Protein AF-A0A7S4SPL4-F1 (afdb_monomer_lite)

Organism: NCBI:txid311494

Foldseek 3Di:
DQADDPPKFKWWCDPVVNDTDGDDPVRRVQVRVQLVCVVVVRHDQKDWDADPNWIWIARQQQCWIAGPVLRQIIHMDMPPDHDSDHGDHDDPPPDDPDPVNVDDDDDDDDDDDDDDDDDDDPVVVAADPVRDGQDPLVCLLVVNPAQQAFALEFKDKDWDFLVCLSVVSVVSCVRCVVRVHDSSHDDQQAFKWKAFPVRDIDGNDPVVVVVLSVDNNRPRIMIIGHRWPVSHPPDRVCVLVVLLVLQLLLLLVVLCVLQVVDLVLQDDPVCSVVSVVSVVSNVVCCSPTVDDSVPRDHLVVSCVNPVVCVVVCQLCNQCSNCVNCVRNVVDPSVCSVPVD

Secondary structure (DSSP, 8-state):
-----TT-EEEEEETTTTEEEEPPHHHHHHHHHHHHHHHTT-S-SEEEEEETTEEEEEETTTTEEEETTT--EEEEEEETS--SSPPPPPPTTPPPPPGGGG-PPP-PPP------PPPPPGGGGS--TTSPPPPHHHHHHTTTTS----B----EEEEE-GGGGGGHHHHHHHHHHHTT--GGGB-TTTSEEEE-TT--EEES-HHHHHHHHH-GGG-SEEEEE---GGGTT--GGGHHHHHHHHHHHHHHHHHHHTTTT-GGGSS-HHHHHHHHHHHHHHHHHHHHH---STTPPPHHHHHHH-GGGHHHHHHHHHHTTTHHHHHTTSS-HHHHHH--

pLDDT: mean 75.38, std 19.95, range [26.17, 97.06]

Sequence (340 aa):
MADFGADQKFQYKCPFRKAWVDCGAEEDQQLKEAYLKLQKGGGQPEVAYLLNGVRFKTDFSGMVRTNVASKRTMEVRLKGGSLPFPPPAPEAGASAPSEASMGKPDGVPQESDEKGAVPLSPEALMTGLEGKPFPHGVRKAWGQGLPQGVTMSGRFEFTMQLDDKDYLGEMLTWNMIAAGIDPEAFDSHRVLAFTNKNKQTVIGNREEIEKMLTSDQSYPITVTYHPPRTYDGMPESEVPGWEVQRTFLKFIKEAVANVDGDIYKVKHVHQRRTFERYLLYLEDYYYQNDDDLADSMYGWELYMRYPFMTGSLGLIDKTGPNLTKVLRGEADVLEFLFGG

Radius of gyration: 26.65 Å; chains: 1; bounding box: 72×54×60 Å

Structure (mmCIF, N/CA/C/O backbone):
data_AF-A0A7S4SPL4-F1
#
_entry.id   AF-A0A7S4SPL4-F1
#
loop_
_atom_site.group_PDB
_atom_site.id
_atom_site.type_symbol
_atom_site.label_atom_id
_atom_site.label_alt_id
_atom_site.label_comp_id
_atom_site.label_asym_id
_atom_site.label_entity_id
_atom_site.label_seq_id
_atom_site.pdbx_PDB_ins_code
_atom_site.Cartn_x
_atom_site.Cartn_y
_atom_site.Cartn_z
_atom_site.occupancy
_atom_site.B_iso_or_equiv
_atom_site.auth_seq_id
_atom_site.auth_comp_id
_atom_site.auth_asym_id
_atom_site.auth_atom_id
_atom_site.pdbx_PDB_model_num
ATOM 1 N N . MET A 1 1 ? -41.729 16.753 25.955 1.00 58.00 1 MET A N 1
ATOM 2 C CA . MET A 1 1 ? -41.092 15.987 24.860 1.00 58.00 1 MET A CA 1
ATOM 3 C C . MET A 1 1 ? -39.874 15.305 25.447 1.00 58.00 1 MET A C 1
ATOM 5 O O . MET A 1 1 ? -39.324 15.853 26.394 1.00 58.00 1 MET A O 1
ATOM 9 N N . ALA A 1 2 ? -39.520 14.111 24.977 1.00 68.12 2 ALA A N 1
ATOM 10 C CA . ALA A 1 2 ? -38.310 13.454 25.457 1.00 68.12 2 ALA A CA 1
ATOM 11 C C . ALA A 1 2 ? -37.105 14.253 24.933 1.00 68.12 2 ALA A C 1
ATOM 13 O O . ALA A 1 2 ? -37.102 14.630 23.763 1.00 68.12 2 ALA A O 1
ATOM 14 N N . ASP A 1 3 ? -36.153 14.576 25.801 1.00 81.38 3 ASP A N 1
ATOM 15 C CA . ASP A 1 3 ? -34.996 15.405 25.463 1.00 81.38 3 ASP A CA 1
ATOM 16 C C . ASP A 1 3 ? -33.732 14.786 26.062 1.00 81.38 3 ASP A C 1
ATOM 18 O O . ASP A 1 3 ? -33.801 14.031 27.037 1.00 81.38 3 ASP A O 1
ATOM 22 N N . PHE A 1 4 ? -32.589 15.075 25.456 1.00 88.25 4 PHE A N 1
ATOM 23 C CA . PHE A 1 4 ? -31.299 14.622 25.952 1.00 88.25 4 PHE A CA 1
ATOM 24 C C . PHE A 1 4 ? -30.816 15.557 27.065 1.00 88.25 4 PHE A C 1
ATOM 26 O O . PHE A 1 4 ? -30.848 16.778 26.930 1.00 88.25 4 PHE A O 1
ATOM 33 N N . GLY A 1 5 ? -30.329 14.991 28.168 1.00 84.50 5 GLY A N 1
ATOM 34 C CA . GLY A 1 5 ? -29.693 15.774 29.229 1.00 84.50 5 GLY A CA 1
ATOM 35 C C . GLY A 1 5 ? -28.410 16.460 28.740 1.00 84.50 5 GLY A C 1
ATOM 36 O O . GLY A 1 5 ? -27.731 15.947 27.849 1.00 84.50 5 GLY A O 1
ATOM 37 N N . ALA A 1 6 ? -28.040 17.589 29.355 1.00 82.44 6 ALA A N 1
ATOM 38 C CA . ALA A 1 6 ? -26.858 18.374 28.971 1.00 82.44 6 ALA A CA 1
ATOM 39 C C . ALA A 1 6 ? -25.541 17.566 29.005 1.00 82.44 6 ALA A C 1
ATOM 41 O O . ALA A 1 6 ? -24.662 17.779 28.172 1.00 82.44 6 ALA A O 1
ATOM 42 N N . ASP A 1 7 ? -25.443 16.592 29.915 1.00 86.81 7 ASP A N 1
ATOM 43 C CA . ASP A 1 7 ? -24.262 15.735 30.085 1.00 86.81 7 ASP A CA 1
ATOM 44 C C . ASP A 1 7 ? -24.312 14.438 29.258 1.00 86.81 7 ASP A C 1
ATOM 46 O O . ASP A 1 7 ? -23.360 13.651 29.258 1.00 86.81 7 ASP A O 1
ATOM 50 N N . GLN A 1 8 ? -25.416 14.185 28.549 1.00 92.38 8 GLN A N 1
ATOM 51 C CA . GLN A 1 8 ? -25.567 12.982 27.740 1.00 92.38 8 GLN A CA 1
ATOM 52 C C . GLN A 1 8 ? -24.881 13.167 26.395 1.00 92.38 8 GLN A C 1
ATOM 54 O O . GLN A 1 8 ? -25.130 14.145 25.692 1.00 92.38 8 GLN A O 1
ATOM 59 N N . LYS A 1 9 ? -24.045 12.205 26.012 1.00 94.81 9 LYS A N 1
ATOM 60 C CA . LYS A 1 9 ? -23.391 12.172 24.700 1.00 94.81 9 LYS A CA 1
ATOM 61 C C . LYS A 1 9 ? -23.435 10.780 24.120 1.00 94.81 9 LYS A C 1
ATOM 63 O O . LYS A 1 9 ? -23.269 9.801 24.851 1.00 94.81 9 LYS A O 1
ATOM 68 N N . PHE A 1 10 ? -23.614 10.685 22.813 1.00 96.38 10 PHE A N 1
ATOM 69 C CA . PHE A 1 10 ? -23.378 9.438 22.117 1.00 96.38 10 PHE A CA 1
ATOM 70 C C . PHE A 1 10 ? -21.908 9.042 22.246 1.00 96.38 10 PHE A C 1
ATOM 72 O O . PHE A 1 10 ? -20.997 9.872 22.230 1.00 96.38 10 PHE A O 1
ATOM 79 N N . GLN A 1 11 ? -21.696 7.747 22.419 1.00 97.06 11 GLN A N 1
ATOM 80 C CA . GLN A 1 11 ? -20.399 7.105 22.386 1.00 97.06 11 GLN A CA 1
ATOM 81 C C . GLN A 1 11 ? -20.439 5.983 21.370 1.00 97.06 11 GLN A C 1
ATOM 83 O O . GLN A 1 11 ? -21.462 5.319 21.215 1.00 97.06 11 GLN A O 1
ATOM 88 N N . TYR A 1 12 ? -19.294 5.705 20.768 1.00 95.06 12 TYR A N 1
ATOM 89 C CA . TYR A 1 12 ? -19.089 4.482 20.010 1.00 95.06 12 TYR A CA 1
ATOM 90 C C . TYR A 1 12 ? -17.964 3.662 20.636 1.00 95.06 12 TYR A C 1
ATOM 92 O O . TYR A 1 12 ? -17.034 4.198 21.250 1.00 95.06 12 TYR A O 1
ATOM 100 N N . LYS A 1 13 ? -18.060 2.342 20.513 1.00 92.38 13 LYS A N 1
ATOM 101 C CA . LYS A 1 13 ? -17.027 1.416 20.964 1.00 92.38 13 LYS A CA 1
ATOM 102 C C . LYS A 1 13 ? -15.931 1.396 19.914 1.00 92.38 13 LYS A C 1
ATOM 104 O O . LYS A 1 13 ? -16.066 0.777 18.862 1.00 92.38 13 LYS A O 1
ATOM 109 N N . CYS A 1 14 ? -14.859 2.129 20.183 1.00 78.75 14 CYS A N 1
ATOM 110 C CA . CYS A 1 14 ? -13.728 2.199 19.279 1.00 78.75 14 CYS A CA 1
ATOM 111 C C . CYS A 1 14 ? -12.987 0.849 19.310 1.00 78.75 14 CYS A C 1
ATOM 113 O O . CYS A 1 14 ? -12.479 0.483 20.376 1.00 78.75 14 CYS A O 1
ATOM 115 N N . PRO A 1 15 ? -12.893 0.118 18.181 1.00 65.19 15 PRO A N 1
ATOM 116 C CA . PRO A 1 15 ? -12.229 -1.186 18.148 1.00 65.19 15 PRO A CA 1
ATOM 117 C C . PRO A 1 15 ? -10.736 -1.072 18.493 1.00 65.19 15 PRO A C 1
ATOM 119 O O . PRO A 1 15 ? -10.197 -1.935 19.181 1.00 65.19 15 PRO A O 1
ATOM 122 N N . PHE A 1 16 ? -10.099 0.043 18.121 1.00 58.06 16 PHE A N 1
ATOM 123 C CA . PHE A 1 16 ? -8.672 0.303 18.346 1.00 58.06 16 PHE A CA 1
ATOM 124 C C . PHE A 1 16 ? -8.346 0.586 19.809 1.00 58.06 16 PHE A C 1
ATOM 126 O O . PHE A 1 16 ? -7.451 -0.016 20.394 1.00 58.06 16 PHE A O 1
ATOM 133 N N . ARG A 1 17 ? -9.110 1.490 20.433 1.00 65.88 17 ARG A N 1
ATOM 134 C CA . ARG A 1 17 ? -8.908 1.874 21.838 1.00 65.88 17 ARG A CA 1
ATOM 135 C C . ARG A 1 17 ? -9.485 0.852 22.815 1.00 65.88 17 ARG A C 1
ATOM 137 O O . ARG A 1 17 ? -9.285 0.998 24.016 1.00 65.88 17 ARG A O 1
ATOM 144 N N . LYS A 1 18 ? -10.245 -0.133 22.313 1.00 78.56 18 LYS A N 1
ATOM 145 C CA . LYS A 1 18 ? -11.023 -1.105 23.103 1.00 78.56 18 LYS A CA 1
ATOM 146 C C . LYS A 1 18 ? -11.851 -0.423 24.201 1.00 78.56 18 LYS A C 1
ATOM 148 O O . LYS A 1 18 ? -12.054 -0.964 25.285 1.00 78.56 18 LYS A O 1
ATOM 153 N N . ALA A 1 19 ? -12.316 0.791 23.914 1.00 85.38 19 ALA A N 1
ATOM 154 C CA . ALA A 1 19 ? -12.951 1.686 24.866 1.00 85.38 19 ALA A CA 1
ATOM 155 C C . ALA A 1 19 ? -14.091 2.460 24.202 1.00 85.38 19 ALA A C 1
ATOM 157 O O . ALA A 1 19 ? -14.123 2.649 22.983 1.00 85.38 19 ALA A O 1
ATOM 158 N N . TRP A 1 20 ? -15.021 2.930 25.027 1.00 91.69 20 TRP A N 1
ATOM 159 C CA . TRP A 1 20 ? -16.090 3.820 24.594 1.00 91.69 20 TRP A CA 1
ATOM 160 C C . TRP A 1 20 ? -15.560 5.242 24.451 1.00 91.69 20 TRP A C 1
ATOM 162 O O . TRP A 1 20 ? -15.024 5.806 25.406 1.00 91.69 20 TRP A O 1
ATOM 172 N N . VAL A 1 21 ? -15.712 5.810 23.260 1.00 93.00 21 VAL A N 1
ATOM 173 C CA . VAL A 1 21 ? -15.225 7.146 22.910 1.00 93.00 21 VAL A CA 1
ATOM 174 C C . VAL A 1 21 ? -16.421 8.059 22.685 1.00 93.00 21 VAL A C 1
ATOM 176 O O . VAL A 1 21 ? -17.344 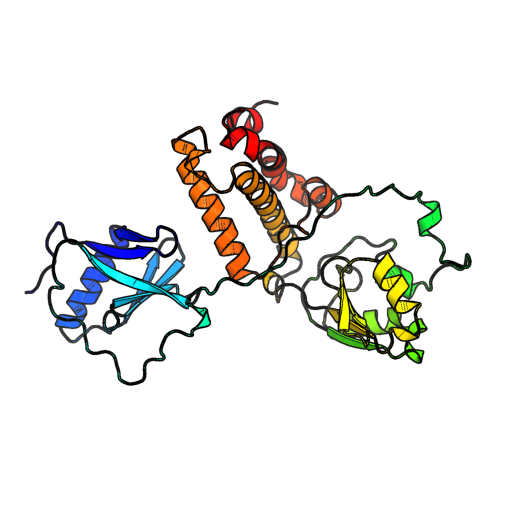7.686 21.966 1.00 93.00 21 VAL A O 1
ATOM 179 N N . ASP A 1 22 ? -16.404 9.240 23.306 1.00 95.56 22 ASP A N 1
ATOM 180 C CA . ASP A 1 22 ? -17.429 10.269 23.110 1.00 95.56 22 ASP A CA 1
ATOM 181 C C . ASP A 1 22 ? -17.411 10.752 21.652 1.00 95.56 22 ASP A C 1
ATOM 183 O O . ASP A 1 22 ? -16.350 11.075 21.108 1.00 95.56 22 ASP A O 1
ATOM 187 N N . CYS A 1 23 ? -18.586 10.820 21.025 1.00 94.69 23 CYS A N 1
ATOM 188 C CA . CYS A 1 23 ? -18.750 11.464 19.729 1.00 94.69 23 CYS A CA 1
ATOM 189 C C . CYS A 1 23 ? -18.342 12.946 19.818 1.00 94.69 23 CYS A C 1
ATOM 191 O O . CYS A 1 23 ? -18.479 13.597 20.863 1.00 94.69 23 CYS A O 1
ATOM 193 N N . GLY A 1 24 ? -17.836 13.490 18.708 1.00 91.44 24 GLY A N 1
ATOM 194 C CA . GLY A 1 24 ? -17.568 14.926 18.596 1.00 91.44 24 GLY A CA 1
ATOM 195 C C . GLY A 1 24 ? -18.855 15.744 18.746 1.00 91.44 24 GLY A C 1
ATOM 196 O O . GLY A 1 24 ? -19.942 15.215 18.547 1.00 91.44 24 GLY A O 1
ATOM 197 N N . ALA A 1 25 ? -18.751 17.035 19.078 1.00 92.56 25 ALA A N 1
ATOM 198 C CA . ALA A 1 25 ? -19.930 17.877 19.326 1.00 92.56 25 ALA A CA 1
ATOM 199 C C . ALA A 1 25 ? -20.899 17.928 18.129 1.00 92.56 25 ALA A C 1
ATOM 201 O O . ALA A 1 25 ? -22.106 17.813 18.311 1.00 92.56 25 ALA A O 1
ATOM 202 N N . GLU A 1 26 ? -20.360 18.041 16.913 1.00 91.25 26 GLU A N 1
ATOM 203 C CA . GLU A 1 26 ? -21.146 18.063 15.677 1.00 91.25 26 GLU A CA 1
ATOM 204 C C . GLU A 1 26 ? -21.823 16.711 15.396 1.00 91.25 26 GLU A C 1
ATOM 206 O O . GLU A 1 26 ? -23.021 16.663 15.126 1.00 91.25 26 GLU A O 1
ATOM 211 N N . GLU A 1 27 ? -21.080 15.605 15.526 1.00 94.62 27 GLU A N 1
ATOM 212 C CA . GLU A 1 27 ? -21.621 14.246 15.380 1.00 94.62 27 GLU A CA 1
ATOM 213 C C . GLU A 1 27 ? -22.738 13.981 16.395 1.00 94.62 27 GLU A C 1
ATOM 215 O O . GLU A 1 27 ? -23.814 13.512 16.036 1.00 94.62 27 GLU A O 1
ATOM 220 N N . ASP A 1 28 ? -22.489 14.295 17.667 1.00 95.62 28 ASP A N 1
ATOM 221 C CA . ASP A 1 28 ? -23.445 14.098 18.754 1.00 95.62 28 ASP A CA 1
ATOM 222 C C . ASP A 1 28 ? -24.740 14.881 18.511 1.00 95.62 28 ASP A C 1
ATOM 224 O O . ASP A 1 28 ? -25.828 14.322 18.650 1.00 95.62 28 ASP A O 1
ATOM 228 N N . GLN A 1 29 ? -24.637 16.143 18.083 1.00 94.44 29 GLN A N 1
ATOM 229 C CA . GLN A 1 29 ? -25.801 16.956 17.746 1.00 94.44 29 GLN A CA 1
ATOM 230 C C . GLN A 1 29 ? -26.609 16.341 16.594 1.00 94.44 29 GLN A C 1
ATOM 232 O O . GLN A 1 29 ? -27.824 16.187 16.719 1.00 94.44 29 GLN A O 1
ATOM 237 N N . GLN A 1 30 ? -25.951 15.927 15.508 1.00 93.62 30 GLN A N 1
ATOM 238 C CA . GLN A 1 30 ? -26.625 15.304 14.364 1.00 93.62 30 GLN A CA 1
ATOM 239 C C . GLN A 1 30 ? -27.336 14.001 14.754 1.00 93.62 30 GLN A C 1
ATOM 241 O O . GLN A 1 30 ? -28.486 13.783 14.365 1.00 93.62 30 GLN A O 1
ATOM 246 N N . LEU A 1 31 ? -26.687 13.154 15.561 1.00 94.88 31 LEU A N 1
ATOM 247 C CA . LEU A 1 31 ? -27.275 11.903 16.042 1.00 94.88 31 LEU A CA 1
ATOM 248 C C . LEU A 1 31 ? -28.480 12.156 16.953 1.00 94.88 31 LEU A C 1
ATOM 250 O O . LEU A 1 31 ? -29.507 11.498 16.797 1.00 94.88 31 LEU A O 1
ATOM 254 N N . LYS A 1 32 ? -28.400 13.133 17.864 1.00 94.94 32 LYS A N 1
ATOM 255 C CA . LYS A 1 32 ? -29.523 13.517 18.733 1.00 94.94 32 LYS A CA 1
ATOM 256 C C . LYS A 1 32 ? -30.706 14.051 17.937 1.00 94.94 32 LYS A C 1
ATOM 258 O O . LYS A 1 32 ? -31.837 13.624 18.163 1.00 94.94 32 LYS A O 1
ATOM 263 N N . GLU A 1 33 ? -30.461 14.950 16.988 1.00 92.94 33 GLU A N 1
ATOM 264 C CA . GLU A 1 33 ? -31.508 15.501 16.126 1.00 92.94 33 GLU A CA 1
ATOM 265 C C . GLU A 1 33 ? -32.176 14.412 15.279 1.00 92.94 33 GLU A C 1
ATOM 267 O O . GLU A 1 33 ? -33.404 14.383 15.168 1.00 92.94 33 GLU A O 1
ATOM 272 N N . ALA A 1 34 ? -31.387 13.498 14.707 1.00 92.25 34 ALA A N 1
ATOM 273 C CA . ALA A 1 34 ? -31.898 12.366 13.943 1.00 92.25 34 ALA A CA 1
ATOM 274 C C . ALA A 1 34 ? -32.731 11.420 14.818 1.00 92.25 34 ALA A C 1
ATOM 276 O O . ALA A 1 34 ? -33.839 11.046 14.429 1.00 92.25 34 ALA A O 1
ATOM 277 N N . TYR A 1 35 ? -32.258 11.113 16.029 1.00 92.44 35 TYR A N 1
ATOM 278 C CA . TYR A 1 35 ? -32.996 10.283 16.975 1.00 92.44 35 TYR A CA 1
ATOM 279 C C . TYR A 1 35 ? -34.324 10.947 17.365 1.00 92.44 35 TYR A C 1
ATOM 281 O O . TYR A 1 35 ? -35.380 10.347 17.225 1.00 92.44 35 TYR A O 1
ATOM 289 N N . LEU A 1 36 ? -34.342 12.229 17.737 1.00 91.50 36 LEU A N 1
ATOM 290 C CA . LEU A 1 36 ? -35.594 12.928 18.075 1.00 91.50 36 LEU A CA 1
ATOM 291 C C . LEU A 1 36 ? -36.586 13.010 16.900 1.00 91.50 36 LEU A C 1
ATOM 293 O O . LEU A 1 36 ? -37.800 13.035 17.122 1.00 91.50 36 LEU A O 1
ATOM 297 N N . LYS A 1 37 ? -36.107 13.030 15.648 1.00 89.50 37 LYS A N 1
ATOM 298 C CA . LYS A 1 37 ? -36.974 12.964 14.457 1.00 89.50 37 LYS A CA 1
ATOM 299 C C . LYS A 1 37 ? -37.685 11.613 14.322 1.00 89.50 37 LYS A C 1
ATOM 301 O O . LYS A 1 37 ? -38.824 11.603 13.852 1.00 89.50 37 LYS A O 1
ATOM 306 N N . LEU A 1 38 ? -37.084 10.509 14.786 1.00 86.81 38 LEU A N 1
ATOM 307 C CA . LEU A 1 38 ? -37.743 9.194 14.822 1.00 86.81 38 LEU A CA 1
ATOM 308 C C . LEU A 1 38 ? -38.987 9.203 15.706 1.00 86.81 38 LEU A C 1
ATOM 310 O O . LEU A 1 38 ? -40.033 8.704 15.301 1.00 86.81 38 LEU A O 1
ATOM 314 N N . GLN A 1 39 ? -38.908 9.846 16.874 1.00 84.25 39 GLN A N 1
ATOM 315 C CA . GLN A 1 39 ? -40.033 9.939 17.810 1.00 84.25 39 GLN A CA 1
ATOM 316 C C . GLN A 1 39 ? -41.269 10.600 17.191 1.00 84.25 39 GLN A C 1
ATOM 318 O O . GLN A 1 39 ? -42.401 10.272 17.536 1.00 84.25 39 GLN A O 1
ATOM 323 N N . LYS A 1 40 ? -41.053 11.552 16.280 1.00 83.38 40 LYS A N 1
ATOM 324 C CA . LYS A 1 40 ? -42.121 12.303 15.612 1.00 83.38 40 LYS A CA 1
ATOM 325 C C . LYS A 1 40 ? -42.739 11.539 14.432 1.00 83.38 40 LYS A C 1
ATOM 327 O O . LYS A 1 40 ? -43.578 12.104 13.741 1.00 83.38 40 LYS A O 1
ATOM 332 N N . GLY A 1 41 ? -42.320 10.293 14.184 1.00 76.62 41 GLY A N 1
ATOM 333 C CA . GLY A 1 41 ? -42.830 9.448 13.098 1.00 76.62 41 GLY A CA 1
ATOM 334 C C . GLY A 1 41 ? -42.393 9.881 11.694 1.00 76.62 41 GLY A C 1
ATOM 335 O O . GLY A 1 41 ? -42.955 9.403 10.716 1.00 76.62 41 GLY A O 1
ATOM 336 N N . GLY A 1 42 ? -41.421 10.796 11.583 1.00 72.00 42 GLY A N 1
ATOM 337 C CA . GLY A 1 42 ? -40.960 11.360 10.305 1.00 72.00 42 GLY A CA 1
ATOM 338 C C . GLY A 1 42 ? -39.498 11.065 9.957 1.00 72.00 42 GLY A C 1
ATOM 339 O O . GLY A 1 42 ? -39.004 11.576 8.956 1.00 72.00 42 GLY A O 1
ATOM 340 N N . GLY A 1 43 ? -38.783 10.305 10.791 1.00 74.25 43 GLY A N 1
ATOM 341 C CA . GLY A 1 43 ? -37.382 9.937 10.575 1.00 74.25 43 GLY A CA 1
ATOM 342 C C . GLY A 1 43 ? -37.221 8.504 10.070 1.00 74.25 43 GLY A C 1
ATOM 343 O O . GLY A 1 43 ? -38.057 7.651 10.351 1.00 74.25 43 GLY A O 1
ATOM 344 N N . GLN A 1 44 ? -36.118 8.240 9.371 1.00 81.56 44 GLN A N 1
ATOM 345 C CA . GLN A 1 44 ? -35.658 6.882 9.067 1.00 81.56 44 GLN A CA 1
ATOM 346 C C . GLN A 1 44 ? -34.803 6.353 10.235 1.00 81.56 44 GLN A C 1
ATOM 348 O O . GLN A 1 44 ? -34.055 7.143 10.820 1.00 81.56 44 GLN A O 1
ATOM 353 N N . PRO A 1 45 ? -34.882 5.052 10.584 1.00 87.06 45 PRO A N 1
ATOM 354 C CA . PRO A 1 45 ? -34.069 4.437 11.647 1.00 87.06 45 PRO A CA 1
ATOM 355 C C . PRO A 1 45 ? -32.565 4.535 11.383 1.00 87.06 45 PRO A C 1
ATOM 357 O O . PRO A 1 45 ? -31.758 4.425 12.305 1.00 87.06 45 PRO A O 1
ATOM 360 N N . GLU A 1 46 ? -32.198 4.806 10.135 1.00 90.00 46 GLU A N 1
ATOM 361 C CA . GLU A 1 46 ? -30.834 5.002 9.697 1.00 90.00 46 GLU A CA 1
ATOM 362 C C . GLU A 1 46 ? -30.573 6.468 9.344 1.00 90.00 46 GLU A C 1
ATOM 364 O O . GLU A 1 46 ? -31.314 7.091 8.579 1.00 90.00 46 GLU A O 1
ATOM 369 N N . VAL A 1 47 ? -29.467 7.011 9.850 1.00 92.62 47 VAL A N 1
ATOM 370 C CA . VAL A 1 47 ? -28.978 8.347 9.496 1.00 92.62 47 VAL A CA 1
ATOM 371 C C . VAL A 1 47 ? -27.598 8.254 8.862 1.00 92.62 47 VAL A C 1
ATOM 373 O O . VAL A 1 47 ? -26.695 7.626 9.409 1.00 92.62 47 VAL A O 1
ATOM 376 N N . ALA A 1 48 ? -27.422 8.897 7.709 1.00 89.94 48 ALA A N 1
ATOM 377 C CA . ALA A 1 48 ? -26.122 9.065 7.073 1.00 89.94 48 ALA A CA 1
ATOM 378 C C . ALA A 1 48 ? -25.591 10.481 7.319 1.00 89.94 48 ALA A C 1
ATOM 380 O O . ALA A 1 48 ? -26.340 11.453 7.232 1.00 89.94 48 ALA A O 1
ATOM 381 N N . TYR A 1 49 ? -24.301 10.593 7.614 1.00 86.69 49 TYR A N 1
ATOM 382 C CA . TYR A 1 49 ? -23.645 11.858 7.927 1.00 86.69 49 TYR A CA 1
ATOM 383 C C . TYR A 1 49 ? -22.167 11.848 7.521 1.00 86.69 49 TYR A C 1
ATOM 385 O O . TYR A 1 49 ? -21.588 10.797 7.230 1.00 86.69 49 TYR A O 1
ATOM 393 N N . LEU A 1 50 ? -21.559 13.034 7.455 1.00 69.12 50 LEU A N 1
ATOM 394 C CA . LEU A 1 50 ? -20.173 13.232 7.033 1.00 69.12 50 LEU A CA 1
ATOM 395 C C . LEU A 1 50 ? -19.352 13.777 8.202 1.00 69.12 50 LEU A C 1
ATOM 397 O O . LEU A 1 50 ? -19.718 14.789 8.788 1.00 69.12 50 LEU A O 1
ATOM 401 N N . LEU A 1 51 ? -18.224 13.139 8.507 1.00 72.56 51 LEU A N 1
ATOM 402 C CA . LEU A 1 51 ? -17.262 13.627 9.495 1.00 72.56 51 LEU A CA 1
ATOM 403 C C . LEU A 1 51 ? -15.875 13.660 8.886 1.00 72.56 51 LEU A C 1
ATOM 405 O O . LEU A 1 51 ? -15.371 12.622 8.463 1.00 72.56 51 LEU A O 1
ATOM 409 N N . ASN A 1 52 ? -15.249 14.838 8.859 1.00 74.56 52 ASN A N 1
ATOM 410 C CA . ASN A 1 52 ? -13.906 15.031 8.299 1.00 74.56 52 ASN A CA 1
ATOM 411 C C . ASN A 1 52 ? -13.745 14.410 6.893 1.00 74.56 52 ASN A C 1
ATOM 413 O O . ASN A 1 52 ? -12.727 13.795 6.596 1.00 74.56 52 ASN A O 1
ATOM 417 N N . GLY A 1 53 ? -14.779 14.507 6.048 1.00 60.59 53 GLY A N 1
ATOM 418 C CA . GLY A 1 53 ? -14.780 13.930 4.697 1.00 60.59 53 GLY A CA 1
ATOM 419 C C . GLY A 1 53 ? -15.108 12.433 4.611 1.00 60.59 53 GLY A C 1
ATOM 420 O O . GLY A 1 53 ? -15.273 11.920 3.507 1.00 60.59 53 GLY A O 1
ATOM 421 N N . VAL A 1 54 ? -15.286 11.732 5.735 1.00 54.78 54 VAL A N 1
ATOM 422 C CA . VAL A 1 54 ? -15.643 10.305 5.771 1.00 54.78 54 VAL A CA 1
ATOM 423 C C . VAL A 1 54 ? -17.140 10.138 6.023 1.00 54.78 54 VAL A C 1
ATOM 425 O O . VAL A 1 54 ? -17.698 10.719 6.957 1.00 54.78 54 VAL A O 1
ATOM 428 N N . ARG A 1 55 ? -17.810 9.339 5.183 1.00 71.69 55 ARG A N 1
ATOM 429 C CA . ARG A 1 55 ? -19.247 9.055 5.307 1.00 71.69 55 ARG A CA 1
ATOM 430 C C . ARG A 1 55 ? -19.496 7.944 6.320 1.00 71.69 55 ARG A C 1
ATOM 432 O O . ARG A 1 55 ? -18.969 6.838 6.191 1.00 71.69 55 ARG A O 1
ATOM 439 N N . PHE A 1 56 ? -20.360 8.226 7.282 1.00 82.81 56 PHE A N 1
ATOM 440 C CA . PHE A 1 56 ? -20.850 7.266 8.259 1.00 82.81 56 PHE A CA 1
ATOM 441 C C . PHE A 1 56 ? -22.355 7.096 8.127 1.00 82.81 56 PHE A C 1
ATOM 443 O O . PHE A 1 56 ? -23.065 7.983 7.656 1.00 82.81 56 PHE A O 1
ATOM 450 N N . LYS A 1 57 ? -22.826 5.931 8.551 1.00 92.31 57 LYS A N 1
ATOM 451 C CA . LYS A 1 57 ? -24.235 5.586 8.652 1.00 92.31 57 LYS A CA 1
ATOM 452 C C . LYS A 1 57 ? -24.480 5.003 10.033 1.00 92.31 57 LYS A C 1
ATOM 454 O O . LYS A 1 57 ? -23.805 4.048 10.393 1.00 92.31 57 LYS A O 1
ATOM 459 N N . THR A 1 58 ? -25.422 5.537 10.792 1.00 95.81 58 THR A N 1
ATOM 460 C CA . THR A 1 58 ? -25.812 4.977 12.090 1.00 95.81 58 THR A CA 1
ATOM 461 C C . THR A 1 58 ? -27.220 4.429 11.992 1.00 95.81 58 THR A C 1
ATOM 463 O O . THR A 1 58 ? -28.132 5.162 11.623 1.00 95.81 58 THR A O 1
ATOM 466 N N . ASP A 1 59 ? -27.372 3.146 12.308 1.00 93.56 59 ASP A N 1
ATOM 467 C CA . ASP A 1 59 ? -28.658 2.485 12.499 1.00 93.56 59 ASP A CA 1
ATOM 468 C C . ASP A 1 59 ? -28.996 2.486 13.991 1.00 93.56 59 ASP A C 1
ATOM 470 O O . ASP A 1 59 ? -28.293 1.895 14.819 1.00 93.56 59 ASP A O 1
ATOM 474 N N . PHE A 1 60 ? -30.079 3.172 14.335 1.00 93.88 60 PHE A N 1
ATOM 475 C CA . PHE A 1 60 ? -30.563 3.266 15.703 1.00 93.88 60 PHE A CA 1
ATOM 476 C C . PHE A 1 60 ? -31.299 2.008 16.170 1.00 93.88 60 PHE A C 1
ATOM 478 O O . PHE A 1 60 ? -31.425 1.817 17.374 1.00 93.88 60 PHE A O 1
ATOM 485 N N . SER A 1 61 ? -31.742 1.139 15.259 1.00 88.75 61 SER A N 1
ATOM 486 C CA . SER A 1 61 ? -32.407 -0.129 15.593 1.00 88.75 61 SER A CA 1
ATOM 487 C C . SER A 1 61 ? -31.404 -1.121 16.178 1.00 88.75 61 SER A C 1
ATOM 489 O O . SER A 1 61 ? -31.625 -1.693 17.244 1.00 88.75 61 SER A O 1
ATOM 491 N N . GLY A 1 62 ? -30.259 -1.279 15.506 1.00 87.25 62 GLY A N 1
ATOM 492 C CA . GLY A 1 62 ? -29.134 -2.072 16.001 1.00 87.25 62 GLY A CA 1
ATOM 493 C C . GLY A 1 62 ? -28.235 -1.335 16.994 1.00 87.25 62 GLY A C 1
ATOM 494 O O . GLY A 1 62 ? -27.393 -1.966 17.627 1.00 87.25 62 GLY A O 1
ATOM 495 N N . MET A 1 63 ? -28.388 -0.012 17.131 1.00 93.69 63 MET A N 1
ATOM 496 C CA . MET A 1 63 ? -27.434 0.853 17.834 1.00 93.69 63 MET A CA 1
ATOM 497 C C . MET A 1 63 ? -26.004 0.635 17.314 1.00 93.69 63 MET A C 1
ATOM 499 O O . MET A 1 63 ? -25.057 0.438 18.077 1.00 93.69 63 MET A O 1
ATOM 503 N N . VAL A 1 64 ? -25.853 0.663 15.988 1.00 94.12 64 VAL A N 1
ATOM 504 C CA . VAL A 1 64 ? -24.590 0.412 15.285 1.00 94.12 64 VAL A CA 1
ATOM 505 C C . VAL A 1 64 ? -24.265 1.570 14.355 1.00 94.12 64 VAL A C 1
ATOM 507 O O . VAL A 1 64 ? -25.084 2.009 13.553 1.00 94.12 64 VAL A O 1
ATOM 510 N N . ARG A 1 65 ? -23.019 2.029 14.412 1.00 92.50 65 ARG A N 1
ATOM 511 C CA . ARG A 1 65 ? -22.415 2.947 13.450 1.00 92.50 65 ARG A CA 1
ATOM 512 C C . ARG A 1 65 ? -21.606 2.151 12.441 1.00 92.50 65 ARG A C 1
ATOM 514 O O . ARG A 1 65 ? -20.773 1.339 12.817 1.00 92.50 65 ARG A O 1
ATOM 521 N N . THR A 1 66 ? -21.767 2.462 11.170 1.00 83.31 66 THR A N 1
ATOM 522 C CA . THR A 1 66 ? -21.051 1.856 10.053 1.00 83.31 66 THR A CA 1
ATOM 523 C C . THR A 1 66 ? -20.263 2.927 9.318 1.00 83.31 66 THR A C 1
ATOM 525 O O . THR A 1 66 ? -20.800 3.973 8.949 1.00 83.31 66 THR A O 1
ATOM 528 N N . ASN A 1 67 ? -18.977 2.686 9.092 1.00 78.69 67 ASN A N 1
ATOM 529 C CA . ASN A 1 67 ? -18.223 3.462 8.114 1.00 78.69 67 ASN A CA 1
ATOM 530 C C . ASN A 1 67 ? -18.653 3.000 6.715 1.00 78.69 67 ASN A C 1
ATOM 532 O O . ASN A 1 67 ? -18.510 1.826 6.392 1.00 78.69 67 ASN A O 1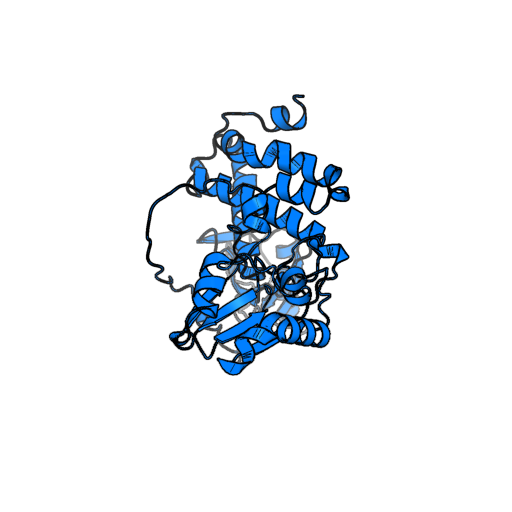
ATOM 536 N N . VAL A 1 68 ? -19.197 3.897 5.892 1.00 64.94 68 VAL A N 1
ATOM 537 C CA . VAL A 1 68 ? -19.764 3.520 4.585 1.00 64.94 68 VAL A CA 1
ATOM 538 C C . VAL A 1 68 ? -18.679 3.034 3.622 1.00 64.94 68 VAL A C 1
ATOM 540 O 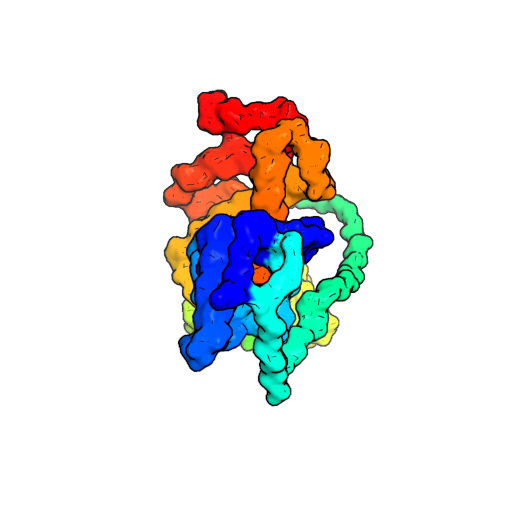O . VAL A 1 68 ? -18.931 2.128 2.832 1.00 64.94 68 VAL A O 1
ATOM 543 N N . ALA A 1 69 ? -17.474 3.603 3.707 1.00 51.34 69 ALA A N 1
ATOM 544 C CA . ALA A 1 69 ? -16.359 3.230 2.845 1.00 51.34 69 ALA A CA 1
ATOM 545 C C . ALA A 1 69 ? -15.783 1.861 3.232 1.00 51.34 69 ALA A C 1
ATOM 547 O O . ALA A 1 69 ? -15.656 0.984 2.383 1.00 51.34 69 ALA A O 1
ATOM 548 N N . SER A 1 70 ? -15.486 1.650 4.519 1.00 58.81 70 SER A N 1
ATOM 549 C CA . SER A 1 70 ? -14.877 0.396 4.988 1.00 58.81 70 SER A CA 1
ATOM 550 C C . SER A 1 70 ? -15.883 -0.695 5.349 1.00 58.81 70 SER A C 1
ATOM 552 O O . SER A 1 70 ? -15.490 -1.816 5.632 1.00 58.81 70 SER A O 1
ATOM 554 N N . LYS A 1 71 ? -17.185 -0.399 5.401 1.00 68.56 71 LYS A N 1
ATOM 555 C CA . LYS A 1 71 ? -18.240 -1.302 5.903 1.00 68.56 71 LYS A CA 1
ATOM 556 C C . LYS A 1 71 ? -18.029 -1.795 7.346 1.00 68.56 71 LYS A C 1
ATOM 558 O O . LYS A 1 71 ? -18.791 -2.636 7.813 1.00 68.56 71 LYS A O 1
ATOM 563 N N . ARG A 1 72 ? -17.034 -1.273 8.076 1.00 71.25 72 ARG A N 1
ATOM 564 C CA . ARG A 1 72 ? -16.776 -1.631 9.478 1.00 71.25 72 ARG A CA 1
ATOM 565 C C . ARG A 1 72 ? -17.895 -1.096 10.368 1.00 71.25 72 ARG A C 1
ATOM 567 O O . ARG A 1 72 ? -18.248 0.083 10.277 1.00 71.25 72 ARG A O 1
ATOM 574 N N . THR A 1 73 ? -18.392 -1.948 11.258 1.00 84.94 73 THR A N 1
ATOM 575 C CA . THR A 1 73 ? -19.459 -1.647 12.219 1.00 84.94 73 THR A CA 1
ATOM 576 C C . THR A 1 73 ? -18.905 -1.428 13.626 1.00 84.94 73 THR A C 1
ATOM 578 O O . THR A 1 73 ? -17.990 -2.126 14.057 1.00 84.94 73 THR A O 1
ATOM 581 N N . MET A 1 74 ? -19.474 -0.483 14.366 1.00 90.94 74 MET A N 1
ATOM 582 C CA . MET A 1 74 ? -19.110 -0.127 15.736 1.00 90.94 74 MET A CA 1
ATOM 583 C C . MET A 1 74 ? -20.376 -0.009 16.580 1.00 90.94 74 MET A C 1
ATOM 585 O O . MET A 1 74 ? -21.327 0.651 16.169 1.00 90.94 74 MET A O 1
ATOM 589 N N . GLU A 1 75 ? -20.380 -0.605 17.771 1.00 94.50 75 GLU A N 1
ATOM 590 C CA . GLU A 1 75 ? -21.477 -0.434 18.731 1.00 94.50 75 GLU A CA 1
ATOM 591 C C . GLU A 1 75 ? -21.590 1.040 19.150 1.00 94.50 75 GLU A C 1
ATOM 593 O O . GLU A 1 75 ? -20.577 1.708 19.379 1.00 94.50 75 GLU A O 1
ATOM 598 N N . VAL A 1 76 ? -22.817 1.535 19.288 1.00 95.75 76 VAL A N 1
ATOM 599 C CA . VAL A 1 76 ? -23.151 2.898 19.712 1.00 95.75 76 VAL A CA 1
ATOM 600 C C . VAL A 1 76 ? -23.978 2.836 20.993 1.00 95.75 76 VAL A C 1
ATOM 602 O O . VAL A 1 76 ? -24.807 1.953 21.179 1.00 95.75 76 VAL A O 1
ATOM 605 N N . ARG A 1 77 ? -23.776 3.790 21.902 1.00 94.62 77 ARG A N 1
ATOM 606 C CA . ARG A 1 77 ? -24.603 3.949 23.106 1.00 94.62 77 ARG A CA 1
ATOM 607 C C . ARG A 1 77 ? -24.707 5.407 23.521 1.00 94.62 77 ARG A C 1
ATOM 609 O O . ARG A 1 77 ? -23.935 6.240 23.059 1.00 94.62 77 ARG A O 1
ATOM 616 N N . LEU A 1 78 ? -25.600 5.699 24.459 1.00 95.69 78 LEU A N 1
ATOM 617 C CA . LEU A 1 78 ? -25.645 6.988 25.142 1.00 95.69 78 LEU A CA 1
ATOM 618 C C . LEU A 1 78 ? -24.882 6.904 26.474 1.00 95.69 78 LEU A C 1
ATOM 620 O O . LEU A 1 78 ? -25.095 5.993 27.272 1.00 95.69 78 LEU A O 1
ATOM 624 N N . LYS A 1 79 ? -23.972 7.845 26.719 1.00 93.56 79 LYS A N 1
ATOM 625 C CA . LYS A 1 79 ? -23.283 8.012 28.003 1.00 93.56 79 LYS A CA 1
ATOM 626 C C . LYS A 1 79 ? -24.195 8.725 28.994 1.00 93.56 79 LYS A C 1
ATOM 628 O O . LYS A 1 79 ? -24.824 9.718 28.641 1.00 93.56 79 LYS A O 1
ATOM 633 N N . GLY A 1 80 ? -24.192 8.271 30.246 1.00 80.56 80 GLY A N 1
ATOM 634 C CA . GLY A 1 80 ? -24.831 8.998 31.347 1.00 80.56 80 GLY A CA 1
ATOM 635 C C . GLY A 1 80 ? -26.359 8.895 31.389 1.00 80.56 80 GLY A C 1
ATOM 636 O O . GLY A 1 80 ? -27.006 9.767 31.959 1.00 80.56 80 GLY A O 1
ATOM 637 N N . GLY A 1 81 ? -26.959 7.857 30.798 1.00 78.75 81 GLY A N 1
ATOM 638 C CA . GLY A 1 81 ? -28.391 7.590 30.939 1.00 78.75 81 GLY A CA 1
ATOM 639 C C . GLY A 1 81 ? -28.946 6.607 29.914 1.00 78.75 81 GLY A C 1
ATOM 640 O O . GLY A 1 81 ? -28.210 6.030 29.116 1.00 78.75 81 GLY A O 1
ATOM 641 N N . SER A 1 82 ? -30.263 6.423 29.955 1.00 83.75 82 SER A N 1
ATOM 642 C CA . SER A 1 82 ? -31.034 5.689 28.952 1.00 83.75 82 SER A CA 1
ATOM 643 C C . SER A 1 82 ? -31.417 6.596 27.783 1.00 83.75 82 SER A C 1
ATOM 645 O O . SER A 1 82 ? -31.534 7.812 27.945 1.00 83.75 82 SER A O 1
ATOM 647 N N . LEU A 1 83 ? -31.661 5.998 26.614 1.00 86.62 83 LEU A N 1
ATOM 648 C CA . LEU A 1 83 ? -32.218 6.720 25.470 1.00 86.62 83 LEU A CA 1
ATOM 649 C C . LEU A 1 83 ? -33.580 7.350 25.838 1.00 86.62 83 LEU A C 1
ATOM 651 O O . LEU A 1 83 ? -34.315 6.764 26.638 1.00 86.62 83 LEU A O 1
ATOM 655 N N . PRO A 1 84 ? -33.945 8.507 25.250 1.00 83.50 84 PRO A N 1
ATOM 656 C CA . PRO A 1 84 ? -35.195 9.206 25.570 1.00 83.50 84 PRO A CA 1
ATOM 657 C C . PRO A 1 84 ? -36.465 8.379 25.286 1.00 83.50 84 PRO A C 1
ATOM 659 O O . PRO A 1 84 ? -37.523 8.633 25.856 1.00 83.50 84 PRO A O 1
ATOM 662 N N . PHE A 1 85 ? -36.359 7.398 24.392 1.00 86.88 85 PHE A N 1
ATOM 663 C CA . PHE A 1 85 ? -37.354 6.373 24.081 1.00 86.88 85 PHE A CA 1
ATOM 664 C C . PHE A 1 85 ? -36.612 5.142 23.516 1.00 86.88 85 PHE A C 1
ATOM 666 O O . PHE A 1 85 ? -35.466 5.295 23.070 1.00 86.88 85 PHE A O 1
ATOM 673 N N . PRO A 1 86 ? -37.195 3.929 23.571 1.00 83.69 86 PRO A N 1
ATOM 674 C CA . PRO A 1 86 ? -36.512 2.714 23.129 1.00 83.69 86 PRO A CA 1
ATOM 675 C C . PRO A 1 86 ? -36.186 2.755 21.627 1.00 83.69 86 PRO A C 1
ATOM 677 O O . PRO A 1 86 ? -36.956 3.343 20.863 1.00 83.69 86 PRO A O 1
ATOM 680 N N . PRO A 1 87 ? -35.070 2.138 21.202 1.00 83.19 87 PRO A N 1
ATOM 681 C CA . PRO A 1 87 ? -34.729 2.043 19.790 1.00 83.19 87 PRO A CA 1
ATOM 682 C C . PRO A 1 87 ? -35.817 1.277 19.017 1.00 83.19 87 PRO A C 1
ATOM 684 O O . PRO A 1 87 ? -36.490 0.416 19.597 1.00 83.19 87 PRO A O 1
ATOM 687 N N . PRO A 1 88 ? -36.019 1.589 17.725 1.00 83.31 88 PRO A N 1
ATOM 688 C CA . PRO A 1 88 ? -36.951 0.849 16.883 1.00 83.31 88 PRO A CA 1
ATOM 689 C C . PRO A 1 88 ? -36.558 -0.633 16.813 1.00 83.31 88 PRO A C 1
ATOM 691 O O . PRO A 1 88 ? -35.383 -0.984 16.916 1.00 83.31 88 PRO A O 1
ATOM 694 N N . ALA A 1 89 ? -37.548 -1.516 16.663 1.00 77.88 89 ALA A N 1
ATOM 695 C CA . ALA A 1 89 ? -37.273 -2.940 16.523 1.00 77.88 89 ALA A CA 1
ATOM 696 C C . ALA A 1 89 ? -36.465 -3.190 15.234 1.00 77.88 89 ALA A C 1
ATOM 698 O O . ALA A 1 89 ? -36.811 -2.614 14.200 1.00 77.88 89 ALA A O 1
ATOM 699 N N . PRO A 1 90 ? -35.419 -4.033 15.269 1.00 68.12 90 PRO A N 1
ATOM 700 C CA . PRO A 1 90 ? -34.673 -4.381 14.066 1.00 68.12 90 PRO A CA 1
ATOM 701 C C . PRO A 1 90 ? -35.599 -5.065 13.054 1.00 68.12 90 PRO A C 1
ATOM 703 O O . PRO A 1 90 ? -36.372 -5.957 13.415 1.00 68.12 90 PRO A O 1
ATOM 706 N N . GLU A 1 91 ? -35.532 -4.651 11.788 1.00 63.88 91 GLU A N 1
ATOM 707 C CA . GLU A 1 91 ? -36.299 -5.290 10.718 1.00 63.88 91 GLU A CA 1
ATOM 708 C C . GLU A 1 91 ? -35.864 -6.757 10.563 1.00 63.88 91 GLU A C 1
ATOM 710 O O . GLU A 1 91 ? -34.676 -7.079 10.448 1.00 63.88 91 GLU A O 1
ATOM 715 N N . ALA A 1 92 ? -36.838 -7.671 10.585 1.00 44.75 92 ALA A N 1
ATOM 716 C CA . ALA A 1 92 ? -36.597 -9.100 10.434 1.00 44.75 92 ALA A CA 1
ATOM 717 C C . ALA A 1 92 ? -36.012 -9.386 9.040 1.00 44.75 92 ALA A C 1
ATOM 719 O O . ALA A 1 92 ? -36.717 -9.291 8.038 1.00 44.75 92 ALA A O 1
ATOM 720 N N . GLY A 1 93 ? -34.723 -9.735 8.983 1.00 51.97 93 GLY A N 1
ATOM 721 C CA . GLY A 1 93 ? -34.007 -10.030 7.736 1.00 51.97 93 GLY A CA 1
ATOM 722 C C . GLY A 1 93 ? -32.747 -9.196 7.493 1.00 51.97 93 GLY A C 1
ATOM 723 O O . GLY A 1 93 ? -32.060 -9.445 6.505 1.00 51.97 93 GLY A O 1
ATOM 724 N N . ALA A 1 94 ? -32.403 -8.251 8.376 1.00 48.31 94 ALA A N 1
ATOM 725 C CA . ALA A 1 94 ? -31.117 -7.562 8.301 1.00 48.31 94 ALA A CA 1
ATOM 726 C C . ALA A 1 94 ? -29.959 -8.564 8.476 1.00 48.31 94 ALA A C 1
ATOM 728 O O . ALA A 1 94 ? -29.870 -9.271 9.483 1.00 48.31 94 ALA A O 1
ATOM 729 N N . SER A 1 95 ? -29.093 -8.648 7.464 1.00 38.19 95 SER A N 1
ATOM 730 C CA . SER A 1 95 ? -27.948 -9.556 7.424 1.00 38.19 95 SER A CA 1
ATOM 731 C C . SER A 1 95 ? -27.072 -9.378 8.663 1.00 38.19 95 SER A C 1
ATOM 733 O O . SER A 1 95 ? -26.584 -8.279 8.928 1.00 38.19 95 SER A O 1
ATOM 735 N N . ALA A 1 96 ? -26.836 -10.464 9.403 1.00 41.25 96 ALA A N 1
ATOM 736 C CA . ALA A 1 96 ? -25.827 -10.469 10.454 1.00 41.25 96 ALA A CA 1
ATOM 737 C C . ALA A 1 96 ? -24.458 -10.069 9.859 1.00 41.25 96 ALA A C 1
ATOM 739 O O . ALA A 1 96 ? -24.160 -10.437 8.716 1.00 41.25 96 ALA A O 1
ATOM 740 N N . PRO A 1 97 ? -23.621 -9.315 10.594 1.00 39.16 97 PRO A N 1
ATOM 741 C CA . PRO A 1 97 ? -22.288 -8.963 10.123 1.00 39.16 97 PRO A CA 1
ATOM 742 C C . PRO A 1 97 ? -21.487 -10.237 9.827 1.00 39.16 97 PRO A C 1
ATOM 744 O O . PRO A 1 97 ? -21.513 -11.193 10.602 1.00 39.16 97 PRO A O 1
ATOM 747 N N . SER A 1 98 ? -20.794 -10.266 8.685 1.00 34.16 98 SER A N 1
ATOM 748 C CA . SER A 1 98 ? -20.021 -11.435 8.254 1.00 34.16 98 SER A CA 1
ATOM 749 C C . SER A 1 98 ? -18.953 -11.799 9.287 1.00 34.16 98 SER A C 1
ATOM 751 O O . SER A 1 98 ? -18.272 -10.902 9.787 1.00 34.16 98 SER A O 1
ATOM 753 N N . GLU A 1 99 ? -18.729 -13.093 9.534 1.00 32.50 99 GLU A N 1
ATOM 754 C CA . GLU A 1 99 ? -17.716 -13.605 10.479 1.00 32.50 99 GLU A CA 1
ATOM 755 C C . GLU A 1 99 ? -16.290 -13.076 10.223 1.00 32.50 99 GLU A C 1
ATOM 757 O O . GLU A 1 99 ? -15.495 -12.979 11.157 1.00 32.50 99 GLU A O 1
ATOM 762 N N . ALA A 1 100 ? -15.985 -12.629 8.998 1.00 33.72 100 ALA A N 1
ATOM 763 C CA . ALA A 1 100 ? -14.745 -11.923 8.657 1.00 33.72 100 ALA A CA 1
ATOM 764 C C . ALA A 1 100 ? -14.521 -10.628 9.474 1.00 33.72 100 ALA A C 1
ATOM 766 O O . ALA A 1 100 ? -13.402 -10.136 9.574 1.00 33.72 100 ALA A O 1
ATOM 767 N N . SER A 1 101 ? -15.568 -10.086 10.103 1.00 33.00 101 SER A N 1
ATOM 768 C CA . SER A 1 101 ? -15.530 -8.856 10.899 1.00 33.00 101 SER A CA 1
ATOM 769 C C . SER A 1 101 ? -15.147 -9.071 12.376 1.00 33.00 101 SER A C 1
ATOM 771 O O . SER A 1 101 ? -15.162 -8.108 13.142 1.00 33.00 101 SER A O 1
ATOM 773 N N . MET A 1 102 ? -14.820 -10.306 12.791 1.00 32.69 102 MET A N 1
ATOM 774 C CA . MET A 1 102 ? -14.541 -10.681 14.193 1.00 32.69 102 MET A CA 1
ATOM 775 C C . MET A 1 102 ? -13.063 -11.006 14.493 1.00 32.69 102 MET A C 1
ATOM 777 O O . MET A 1 102 ? -12.760 -11.422 15.607 1.00 32.69 102 MET A O 1
ATOM 781 N N . GLY A 1 103 ? -12.140 -10.791 13.546 1.00 29.89 103 GLY A N 1
ATOM 782 C CA . GLY A 1 103 ? -10.690 -10.812 13.797 1.00 29.89 103 GLY A CA 1
ATOM 783 C C . GLY A 1 103 ? -10.161 -12.104 14.429 1.00 29.89 103 GLY A C 1
ATOM 784 O O . GLY A 1 103 ? -9.707 -12.094 15.574 1.00 29.89 103 GLY A O 1
ATOM 785 N N . LYS A 1 104 ? -10.186 -13.221 13.690 1.00 29.88 104 LYS A N 1
ATOM 786 C CA . LYS A 1 104 ? -9.378 -14.387 14.077 1.00 29.88 104 LYS A CA 1
ATOM 787 C C . LYS A 1 104 ? -7.896 -14.109 13.773 1.00 29.88 104 LYS A C 1
ATOM 789 O O . LYS A 1 104 ? -7.612 -13.505 12.744 1.00 29.88 104 LYS A O 1
ATOM 794 N N . PRO A 1 105 ? -6.962 -14.521 14.648 1.00 30.22 105 PRO A N 1
ATOM 795 C CA . PRO A 1 105 ? -5.535 -14.399 14.380 1.00 30.22 105 PRO A CA 1
ATOM 796 C C . PRO A 1 105 ? -5.104 -15.444 13.344 1.00 30.22 105 PRO A C 1
ATOM 798 O O . PRO A 1 105 ? -5.260 -16.644 13.580 1.00 30.22 105 PRO A O 1
ATOM 801 N N . ASP A 1 106 ? -4.550 -14.987 12.223 1.00 31.30 106 ASP A N 1
ATOM 802 C CA . ASP A 1 106 ? -3.905 -15.851 11.237 1.00 31.30 106 ASP A CA 1
ATOM 803 C C . ASP A 1 106 ? -2.504 -16.235 11.729 1.00 31.30 106 ASP A C 1
ATOM 805 O O . ASP A 1 106 ? -1.662 -15.388 12.033 1.00 31.30 106 ASP A O 1
ATOM 809 N N . GLY A 1 107 ? -2.269 -17.540 11.862 1.00 33.31 107 GLY A N 1
ATOM 810 C CA . GLY A 1 107 ? -0.966 -18.095 12.205 1.00 33.31 107 GLY A CA 1
ATOM 811 C C . GLY A 1 107 ? -0.028 -18.036 11.004 1.00 33.31 107 GLY A C 1
ATOM 812 O O . GLY A 1 107 ? -0.094 -18.901 10.135 1.00 33.31 107 GLY A O 1
ATOM 813 N N . VAL A 1 108 ? 0.858 -17.042 10.978 1.00 27.39 108 VAL A N 1
ATOM 814 C CA . VAL A 1 108 ? 1.998 -16.988 10.052 1.00 27.39 108 VAL A CA 1
ATOM 815 C C . VAL A 1 108 ? 3.239 -17.543 10.772 1.00 27.39 108 VAL A C 1
ATOM 817 O O . VAL A 1 108 ? 3.521 -17.096 11.888 1.00 27.39 108 VAL A O 1
ATOM 820 N N . PRO A 1 109 ? 3.989 -18.506 10.197 1.00 31.33 109 PRO A N 1
ATOM 821 C CA . PRO A 1 109 ? 5.255 -18.958 10.769 1.00 31.33 109 PRO A CA 1
ATOM 822 C C . PRO A 1 109 ? 6.342 -17.887 10.596 1.00 31.33 109 PRO A C 1
ATOM 824 O O . PRO A 1 109 ? 6.490 -17.321 9.516 1.00 31.33 109 PRO A O 1
ATOM 827 N N . GLN A 1 110 ? 7.119 -17.634 11.651 1.00 36.47 110 GLN A N 1
ATOM 828 C CA . GLN A 1 110 ? 8.369 -16.872 11.583 1.00 36.47 110 GLN A CA 1
ATOM 829 C C . GLN A 1 110 ? 9.507 -17.780 11.108 1.00 36.47 110 GLN A C 1
ATOM 831 O O . GLN A 1 110 ? 9.768 -18.788 11.759 1.00 36.47 110 GLN A O 1
ATOM 836 N N . GLU A 1 111 ? 10.236 -17.376 10.067 1.00 31.44 111 GLU A N 1
ATOM 837 C CA . GLU A 1 111 ? 11.590 -17.869 9.786 1.00 31.44 111 GLU A CA 1
ATOM 838 C C . GLU A 1 111 ? 12.527 -16.731 9.349 1.00 31.44 111 GLU A C 1
ATOM 840 O O . GLU A 1 111 ? 12.103 -15.632 8.996 1.00 31.44 111 GLU A O 1
ATOM 845 N N . SER A 1 112 ? 13.816 -17.013 9.496 1.00 37.72 112 SER A N 1
ATOM 846 C CA . SER A 1 112 ? 14.899 -16.158 9.982 1.00 37.72 112 SER A CA 1
ATOM 847 C C . SER A 1 112 ? 16.034 -15.925 8.972 1.00 37.72 112 SER A C 1
ATOM 849 O O . SER A 1 112 ? 16.241 -16.734 8.078 1.00 37.72 112 SER A O 1
ATOM 851 N N . ASP A 1 113 ? 16.832 -14.893 9.267 1.00 28.64 113 ASP A N 1
ATOM 852 C CA . ASP A 1 113 ? 18.265 -14.675 8.988 1.00 28.64 113 ASP A CA 1
ATOM 853 C C . ASP A 1 113 ? 18.833 -14.434 7.562 1.00 28.64 113 ASP A C 1
ATOM 855 O O . ASP A 1 113 ? 18.699 -15.199 6.614 1.00 28.64 113 ASP A O 1
ATOM 859 N N . GLU A 1 114 ? 19.582 -13.322 7.531 1.00 38.88 114 GLU A N 1
ATOM 860 C CA . GLU A 1 114 ? 20.599 -12.748 6.636 1.00 38.88 114 GLU A CA 1
ATOM 861 C C . GLU A 1 114 ? 21.326 -13.634 5.592 1.00 38.88 114 GLU A C 1
ATOM 863 O O . GLU A 1 114 ? 21.834 -14.708 5.919 1.00 38.88 114 GLU A O 1
ATOM 868 N N . LYS A 1 115 ? 21.602 -13.060 4.396 1.00 26.17 115 LYS A N 1
ATOM 869 C CA . LYS A 1 115 ? 22.981 -12.757 3.907 1.00 26.17 115 LYS A CA 1
ATOM 870 C C . LYS A 1 115 ? 23.060 -12.093 2.513 1.00 26.17 115 LYS A C 1
ATOM 872 O O . LYS A 1 115 ? 22.672 -12.673 1.510 1.00 26.17 115 LYS A O 1
ATOM 877 N N . GLY A 1 116 ? 23.695 -10.914 2.489 1.00 28.78 116 GLY A N 1
ATOM 878 C CA . GLY A 1 116 ? 24.689 -10.432 1.509 1.00 28.78 116 GLY A CA 1
ATOM 879 C C . GLY A 1 116 ? 24.403 -10.505 0.002 1.00 28.78 116 GLY A C 1
ATOM 880 O O . GLY A 1 116 ? 24.760 -11.486 -0.642 1.00 28.78 116 GLY A O 1
ATOM 881 N N . ALA A 1 117 ? 23.945 -9.396 -0.587 1.00 27.55 117 ALA A N 1
ATOM 882 C CA . ALA A 1 117 ? 24.022 -9.168 -2.031 1.00 27.55 117 ALA A CA 1
ATOM 883 C C . ALA A 1 117 ? 25.365 -8.513 -2.411 1.00 27.55 117 ALA A C 1
ATOM 885 O O . ALA A 1 117 ? 25.721 -7.449 -1.901 1.00 27.55 117 ALA A O 1
ATOM 886 N N . VAL A 1 118 ? 26.108 -9.153 -3.317 1.00 27.48 118 VAL A N 1
ATOM 887 C CA . VAL A 1 118 ? 27.302 -8.602 -3.981 1.00 27.48 118 VAL A CA 1
ATOM 888 C C . VAL A 1 118 ? 26.855 -7.967 -5.304 1.00 27.48 118 VAL A C 1
ATOM 890 O O . VAL A 1 118 ? 26.103 -8.610 -6.036 1.00 27.48 118 VAL A O 1
ATOM 893 N N . PRO A 1 119 ? 27.293 -6.746 -5.665 1.00 30.34 119 PRO A N 1
ATOM 894 C CA . PRO A 1 119 ? 26.940 -6.159 -6.952 1.00 30.34 119 PRO A CA 1
ATOM 895 C C . PRO A 1 119 ? 27.733 -6.844 -8.076 1.00 30.34 119 PRO A C 1
ATOM 897 O O . PRO A 1 119 ? 28.965 -6.835 -8.075 1.00 30.34 119 PRO A O 1
ATOM 900 N N . LEU A 1 120 ? 27.029 -7.446 -9.037 1.00 28.27 120 LEU A N 1
ATOM 901 C CA . LEU A 1 120 ? 27.625 -8.011 -10.251 1.00 28.27 120 LEU A CA 1
ATOM 902 C C . LEU A 1 120 ? 27.970 -6.900 -11.255 1.00 28.27 120 LEU A C 1
ATOM 904 O O . LEU A 1 120 ? 27.237 -5.921 -11.398 1.00 28.27 120 LEU A O 1
ATOM 908 N N . SER A 1 121 ? 29.108 -7.049 -11.941 1.00 30.50 121 SER A N 1
ATOM 909 C CA . SER A 1 121 ? 29.623 -6.066 -12.898 1.00 30.50 121 SER A CA 1
ATOM 910 C C . SER A 1 121 ? 28.772 -5.991 -14.183 1.00 30.50 121 SER A C 1
ATOM 912 O O . SER A 1 121 ? 28.106 -6.965 -14.546 1.00 30.50 121 SER A O 1
ATOM 914 N N . PRO A 1 122 ? 28.822 -4.863 -14.924 1.00 37.34 122 PRO A N 1
ATOM 915 C CA . PRO A 1 122 ? 27.987 -4.620 -16.107 1.00 37.34 122 PRO A CA 1
ATOM 916 C C . PRO A 1 122 ? 28.118 -5.646 -17.242 1.00 37.34 122 PRO A C 1
ATOM 918 O O . PRO A 1 122 ? 27.231 -5.764 -18.083 1.00 37.34 122 PRO A O 1
ATOM 921 N N . GLU A 1 123 ? 29.211 -6.403 -17.281 1.00 36.47 123 GLU A N 1
ATOM 922 C CA . GLU A 1 123 ? 29.484 -7.392 -18.329 1.00 36.47 123 GLU A CA 1
ATOM 923 C C . GLU A 1 123 ? 28.669 -8.681 -18.143 1.00 36.47 123 GLU A C 1
ATOM 925 O O . GLU A 1 123 ? 28.287 -9.313 -19.129 1.00 36.47 123 GLU A O 1
ATOM 930 N N . ALA A 1 124 ? 28.288 -9.015 -16.904 1.00 39.66 124 ALA A N 1
ATOM 931 C CA . ALA A 1 124 ? 27.385 -10.130 -16.611 1.00 39.66 124 ALA A CA 1
ATOM 932 C C . ALA A 1 124 ? 25.930 -9.862 -17.062 1.00 39.66 124 ALA A C 1
ATOM 934 O O . ALA A 1 124 ? 25.127 -10.786 -17.141 1.00 39.66 124 ALA A O 1
ATOM 935 N N . LEU A 1 125 ? 25.584 -8.612 -17.406 1.00 38.81 125 LEU A N 1
ATOM 936 C CA . LEU A 1 125 ? 24.227 -8.192 -17.794 1.00 38.81 125 LEU A CA 1
ATOM 937 C C . LEU A 1 125 ? 23.889 -8.430 -19.280 1.00 38.81 125 LEU A C 1
ATOM 939 O O . LEU A 1 125 ? 22.739 -8.235 -19.684 1.00 38.81 125 LEU A O 1
ATOM 943 N N . MET A 1 126 ? 24.870 -8.820 -20.102 1.00 36.06 126 MET A N 1
ATOM 944 C CA . MET A 1 126 ? 24.772 -8.771 -21.572 1.00 36.06 126 MET A CA 1
ATOM 945 C C . MET A 1 126 ? 24.689 -10.143 -22.262 1.00 36.06 126 MET A C 1
ATOM 947 O O . MET A 1 126 ? 24.441 -10.197 -23.469 1.00 36.06 126 MET A O 1
ATOM 951 N N . THR A 1 127 ? 24.871 -11.253 -21.539 1.00 35.00 127 THR A N 1
ATOM 952 C CA . THR A 1 127 ? 24.916 -12.606 -22.128 1.00 35.00 127 THR A CA 1
ATOM 953 C C . THR A 1 127 ? 24.187 -13.634 -21.263 1.00 35.00 127 THR A C 1
ATOM 955 O O . THR A 1 127 ? 24.287 -13.593 -20.043 1.00 35.00 127 THR A O 1
ATOM 958 N N . GLY A 1 128 ? 23.427 -14.542 -21.892 1.00 41.72 128 GLY A N 1
ATOM 959 C CA . GLY A 1 128 ? 22.888 -15.725 -21.209 1.00 41.72 128 GLY A CA 1
ATOM 960 C C . GLY A 1 128 ? 23.971 -16.790 -20.983 1.00 41.72 128 GLY A C 1
ATOM 961 O O . GLY A 1 128 ? 25.092 -16.641 -21.471 1.00 41.72 128 GLY A O 1
ATOM 962 N N . LEU A 1 129 ? 23.619 -17.892 -20.311 1.00 39.03 129 LEU A N 1
ATOM 963 C CA . LEU A 1 129 ? 24.511 -18.998 -19.897 1.00 39.03 129 LEU A CA 1
ATOM 964 C C . LEU A 1 129 ? 25.400 -19.625 -21.002 1.00 39.03 129 LEU A C 1
ATOM 966 O O . LEU A 1 129 ? 26.349 -20.333 -20.681 1.00 39.03 129 LEU A O 1
ATOM 970 N N . GLU A 1 130 ? 25.157 -19.336 -22.285 1.00 40.97 130 GLU A N 1
ATOM 971 C CA . GLU A 1 130 ? 25.969 -19.792 -23.430 1.00 40.97 130 GLU A CA 1
ATOM 972 C C . GLU A 1 130 ? 26.687 -18.664 -24.206 1.00 40.97 130 GLU A C 1
ATOM 974 O O . GLU A 1 130 ? 27.161 -18.880 -25.322 1.00 40.97 130 GLU A O 1
ATOM 979 N N . GLY A 1 131 ? 26.720 -17.427 -23.701 1.00 39.78 131 GLY A N 1
ATOM 980 C CA . GLY A 1 131 ? 27.319 -16.295 -24.427 1.00 39.78 131 GLY A CA 1
ATOM 981 C C . GLY A 1 131 ? 26.473 -15.771 -25.598 1.00 39.78 131 GLY A C 1
ATOM 982 O O . GLY A 1 131 ? 26.875 -14.829 -26.281 1.00 39.78 131 GLY A O 1
ATOM 983 N N . LYS A 1 132 ? 25.285 -16.343 -25.837 1.00 36.19 132 LYS A N 1
ATOM 984 C CA . LYS A 1 132 ? 24.332 -15.839 -26.832 1.00 36.19 132 LYS A CA 1
ATOM 985 C C . LYS A 1 132 ? 23.507 -14.694 -26.239 1.00 36.19 132 LYS A C 1
ATOM 987 O O . LYS A 1 132 ? 23.050 -14.787 -25.096 1.00 36.19 132 LYS A O 1
ATOM 992 N N . PRO A 1 133 ? 23.297 -13.610 -26.996 1.00 41.25 133 PRO A N 1
ATOM 993 C CA . PRO A 1 133 ? 22.557 -12.469 -26.499 1.00 41.25 133 PRO A CA 1
ATOM 994 C C . PRO A 1 133 ? 21.049 -12.758 -26.648 1.00 41.25 133 PRO A C 1
ATOM 996 O O . PRO A 1 133 ? 20.607 -13.232 -27.692 1.00 41.25 133 PRO A O 1
ATOM 999 N N . PHE A 1 134 ? 20.256 -12.502 -25.602 1.00 39.62 134 PHE A N 1
ATOM 1000 C CA . PHE A 1 134 ? 18.812 -12.796 -25.575 1.00 39.62 134 PHE A CA 1
ATOM 1001 C C . PHE A 1 134 ? 18.077 -12.240 -26.817 1.00 39.62 134 PHE A C 1
ATOM 1003 O O . PHE A 1 134 ? 18.469 -11.182 -27.319 1.00 39.62 134 PHE A O 1
ATOM 1010 N N . PRO A 1 135 ? 16.998 -12.860 -27.319 1.00 42.62 135 PRO A N 1
ATOM 1011 C CA . PRO A 1 135 ? 16.180 -12.262 -28.377 1.00 42.62 135 PRO A CA 1
ATOM 1012 C C . PRO A 1 135 ? 15.728 -10.842 -27.994 1.00 42.62 135 PRO A C 1
ATOM 1014 O O . PRO A 1 135 ? 15.447 -10.565 -26.827 1.00 42.62 135 PRO A O 1
ATOM 1017 N N . HIS A 1 136 ? 15.678 -9.914 -28.954 1.00 37.41 136 HIS A N 1
ATOM 1018 C CA . HIS A 1 136 ? 15.437 -8.491 -28.666 1.00 37.41 136 HIS A CA 1
ATOM 1019 C C . HIS A 1 136 ? 14.103 -8.241 -27.933 1.00 37.41 136 HIS A C 1
ATOM 1021 O O . HIS A 1 136 ? 14.060 -7.405 -27.029 1.00 37.41 136 HIS A O 1
ATOM 1027 N N . GLY A 1 137 ? 13.054 -9.006 -28.266 1.00 36.44 137 GLY A N 1
ATOM 1028 C CA . GLY A 1 137 ? 11.749 -8.946 -27.593 1.00 36.44 137 GLY A CA 1
ATOM 1029 C C . GLY A 1 137 ? 11.790 -9.428 -26.141 1.00 36.44 137 GLY A C 1
ATOM 1030 O O . GLY A 1 137 ? 11.177 -8.816 -25.276 1.00 36.44 137 GLY A O 1
ATOM 1031 N N . VAL A 1 138 ? 12.606 -10.445 -25.848 1.00 40.00 138 VAL A N 1
ATOM 1032 C CA . VAL A 1 138 ? 12.846 -10.935 -24.483 1.00 40.00 138 VAL A CA 1
ATOM 1033 C C . VAL A 1 138 ? 13.562 -9.849 -23.671 1.00 40.00 138 VAL A C 1
ATOM 1035 O O . VAL A 1 138 ? 13.098 -9.491 -22.599 1.00 40.00 138 VAL A O 1
ATOM 1038 N N . ARG A 1 139 ? 14.612 -9.206 -24.204 1.00 44.91 139 ARG A N 1
ATOM 1039 C CA . ARG A 1 139 ? 15.308 -8.106 -23.495 1.00 44.91 139 ARG A CA 1
ATOM 1040 C C . ARG A 1 139 ? 14.396 -6.928 -23.144 1.00 44.91 139 ARG A C 1
ATOM 1042 O O . ARG A 1 139 ? 14.510 -6.401 -22.042 1.00 44.91 139 ARG A O 1
ATOM 1049 N N . LYS A 1 140 ? 13.489 -6.546 -24.050 1.00 41.16 140 LYS A N 1
ATOM 1050 C CA . LYS A 1 140 ? 12.492 -5.495 -23.791 1.00 41.16 140 LYS A CA 1
ATOM 1051 C C . LYS A 1 140 ? 11.462 -5.918 -22.738 1.00 41.16 140 LYS A C 1
ATOM 1053 O O . LYS A 1 140 ? 11.207 -5.146 -21.826 1.00 41.16 140 LYS A O 1
ATOM 1058 N N . ALA A 1 141 ? 10.948 -7.147 -22.815 1.00 41.12 141 ALA A N 1
ATOM 1059 C CA . ALA A 1 141 ? 10.036 -7.717 -21.816 1.00 41.12 141 ALA A CA 1
ATOM 1060 C C . ALA A 1 141 ? 10.661 -7.820 -20.406 1.00 41.12 141 ALA A C 1
ATOM 1062 O O . ALA A 1 141 ? 9.956 -7.731 -19.407 1.00 41.12 141 ALA A O 1
ATOM 1063 N N . TRP A 1 142 ? 11.989 -7.961 -20.326 1.00 43.50 142 TRP A N 1
ATOM 1064 C CA . TRP A 1 142 ? 12.773 -7.949 -19.083 1.00 43.50 142 TRP A CA 1
ATOM 1065 C C . TRP A 1 142 ? 13.265 -6.552 -18.656 1.00 43.50 142 TRP A C 1
ATOM 1067 O O . TRP A 1 142 ? 14.144 -6.458 -17.797 1.00 43.50 142 TRP A O 1
ATOM 1077 N N . GLY A 1 143 ? 12.779 -5.469 -19.273 1.00 40.56 143 GLY A N 1
ATOM 1078 C CA . GLY A 1 143 ? 13.134 -4.096 -18.894 1.00 40.56 143 GLY A CA 1
ATOM 1079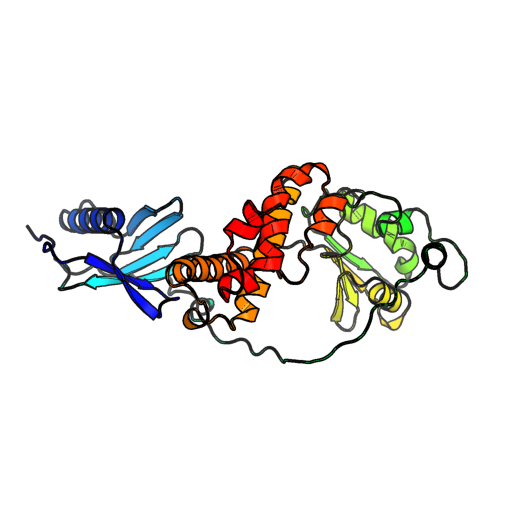 C C . GLY A 1 143 ? 14.582 -3.683 -19.199 1.00 40.56 143 GLY A C 1
ATOM 1080 O O . GLY A 1 143 ? 15.070 -2.691 -18.658 1.00 40.56 143 GLY A O 1
ATOM 1081 N N . GLN A 1 144 ? 15.317 -4.410 -20.052 1.00 39.78 144 GLN A N 1
ATOM 1082 C CA . GLN A 1 144 ? 16.686 -4.022 -20.410 1.00 39.78 144 GLN A CA 1
ATOM 1083 C C . GLN A 1 144 ? 16.687 -2.852 -21.405 1.00 39.78 144 GLN A C 1
ATOM 1085 O O . GLN A 1 144 ? 16.334 -3.013 -22.574 1.00 39.78 144 GLN A O 1
ATOM 1090 N N . GLY A 1 145 ? 17.165 -1.688 -20.951 1.00 35.38 145 GLY A N 1
ATOM 1091 C CA . GLY A 1 145 ? 17.419 -0.513 -21.794 1.00 35.38 145 GLY A CA 1
ATOM 1092 C C . GLY A 1 145 ? 16.216 0.404 -22.027 1.00 35.38 145 GLY A C 1
ATOM 1093 O O . GLY A 1 145 ? 16.296 1.280 -22.884 1.00 35.38 145 GLY A O 1
ATOM 1094 N N . LEU A 1 146 ? 15.127 0.218 -21.280 1.00 35.22 146 LEU A N 1
ATOM 1095 C CA . LEU A 1 146 ? 13.951 1.086 -21.305 1.00 35.22 146 LEU A CA 1
ATOM 1096 C C . LEU A 1 146 ? 13.768 1.734 -19.921 1.00 35.22 146 LEU A C 1
ATOM 1098 O O . LEU A 1 146 ? 14.060 1.083 -18.915 1.00 35.22 146 LEU A O 1
ATOM 1102 N N . PRO A 1 147 ? 13.327 3.003 -19.835 1.00 38.47 147 PRO A N 1
ATOM 1103 C CA . PRO A 1 147 ? 12.870 3.571 -18.569 1.00 38.47 147 PRO A CA 1
ATOM 1104 C C . PRO A 1 147 ? 11.772 2.670 -17.986 1.00 38.47 147 PRO A C 1
ATOM 1106 O O . PRO A 1 147 ? 10.894 2.249 -18.730 1.00 38.47 147 PRO A O 1
ATOM 1109 N N . GLN A 1 148 ? 11.812 2.357 -16.686 1.00 47.62 148 GLN A N 1
ATOM 1110 C CA . GLN A 1 148 ? 10.708 1.663 -16.008 1.00 47.62 148 GLN A CA 1
ATOM 1111 C C . GLN A 1 148 ? 9.464 2.549 -16.076 1.00 47.62 148 GLN A C 1
ATOM 1113 O O . GLN A 1 148 ? 9.342 3.481 -15.276 1.00 47.62 148 GLN A O 1
ATOM 1118 N N . GLY A 1 149 ? 8.560 2.314 -17.020 1.00 45.84 149 GLY A N 1
ATOM 1119 C CA . GLY A 1 149 ? 7.348 3.111 -17.058 1.00 45.84 149 GLY A CA 1
ATOM 1120 C C . GLY A 1 149 ? 6.293 2.602 -16.066 1.00 45.84 149 GLY A C 1
ATOM 1121 O O . GLY A 1 149 ? 6.567 1.836 -15.132 1.00 45.84 149 GLY A O 1
ATOM 1122 N N . VAL A 1 150 ? 5.098 3.157 -16.216 1.00 51.19 150 VAL A N 1
ATOM 1123 C CA . VAL A 1 150 ? 4.147 3.364 -15.134 1.00 51.19 150 VAL A CA 1
ATOM 1124 C C . VAL A 1 150 ? 2.740 2.942 -15.577 1.00 51.19 150 VAL A C 1
ATOM 1126 O O . VAL A 1 150 ? 1.824 3.740 -15.719 1.00 51.19 150 VAL A O 1
ATOM 1129 N N . THR A 1 151 ? 2.531 1.647 -15.775 1.00 51.53 151 THR A N 1
ATOM 1130 C CA . THR A 1 151 ? 1.187 1.071 -15.865 1.00 51.53 151 THR A CA 1
ATOM 1131 C C . THR A 1 151 ? 1.099 -0.106 -14.917 1.00 51.53 151 THR A C 1
ATOM 1133 O O . THR A 1 151 ? 1.724 -1.145 -15.107 1.00 51.53 151 THR A O 1
ATOM 1136 N N . MET A 1 152 ? 0.331 0.118 -13.852 1.00 59.62 152 MET A N 1
ATOM 1137 C CA . MET A 1 152 ? -0.126 -0.882 -12.888 1.00 59.62 152 MET A CA 1
ATOM 1138 C C . MET A 1 152 ? -1.632 -1.158 -13.076 1.00 59.62 152 MET A C 1
ATOM 1140 O O . MET A 1 152 ? -2.307 -1.641 -12.173 1.00 59.62 152 MET A O 1
ATOM 1144 N N . SER A 1 153 ? -2.174 -0.793 -14.243 1.00 57.81 153 SER A N 1
ATOM 1145 C CA . SER A 1 153 ? -3.551 -1.042 -14.666 1.00 57.81 153 SER A CA 1
ATOM 1146 C C . SER A 1 153 ? -3.608 -2.283 -15.562 1.00 57.81 153 SER A C 1
ATOM 1148 O O . SER A 1 153 ? -2.599 -2.696 -16.118 1.00 57.81 153 SER A O 1
ATOM 1150 N N . GLY A 1 154 ? -4.782 -2.901 -15.700 1.00 71.06 154 GLY A N 1
ATOM 1151 C CA . GLY A 1 154 ? -4.934 -4.125 -16.493 1.00 71.06 154 GLY A CA 1
ATOM 1152 C C . GLY A 1 154 ? -4.547 -5.398 -15.733 1.00 71.06 154 GLY A C 1
ATOM 1153 O O . GLY A 1 154 ? -3.908 -5.374 -14.682 1.00 71.06 154 GLY A O 1
ATOM 1154 N N . ARG A 1 155 ? -5.021 -6.538 -16.236 1.00 85.50 155 ARG A N 1
ATOM 1155 C CA . ARG A 1 155 ? -4.775 -7.870 -15.669 1.00 85.50 155 ARG A CA 1
ATOM 1156 C C . ARG A 1 155 ? -4.647 -8.866 -16.800 1.00 85.50 155 ARG A C 1
ATOM 1158 O O . ARG A 1 155 ? -5.420 -8.801 -17.756 1.00 85.50 155 ARG A O 1
ATOM 1165 N N . PHE A 1 156 ? -3.720 -9.801 -16.671 1.00 85.44 156 PHE A N 1
ATOM 1166 C CA . PHE A 1 156 ? -3.667 -10.947 -17.565 1.00 85.44 156 PHE A CA 1
ATOM 1167 C C . PHE A 1 156 ? -3.165 -12.182 -16.833 1.00 85.44 156 PHE A C 1
ATOM 1169 O O . PHE A 1 156 ? -2.397 -12.110 -15.872 1.00 85.44 156 PHE A O 1
ATOM 1176 N N . GLU A 1 157 ? -3.589 -13.326 -17.342 1.00 93.62 157 GLU A N 1
ATOM 1177 C CA . GLU A 1 157 ? -3.134 -14.637 -16.923 1.00 93.62 157 GLU A CA 1
ATOM 1178 C C . GLU A 1 157 ? -3.044 -15.511 -18.168 1.00 93.62 157 GLU A C 1
ATOM 1180 O O . GLU A 1 157 ? -3.992 -15.586 -18.952 1.00 93.62 157 GLU A O 1
ATOM 1185 N N . PHE A 1 158 ? -1.902 -16.163 -18.358 1.00 88.44 158 PHE A N 1
ATOM 1186 C CA . PHE A 1 158 ? -1.746 -17.177 -19.392 1.00 88.44 158 PHE A CA 1
ATOM 1187 C C . PHE A 1 158 ? -0.852 -18.309 -18.900 1.00 88.44 158 PHE A C 1
ATOM 1189 O O . PHE A 1 158 ? -0.012 -18.135 -18.021 1.00 88.44 158 PHE A O 1
ATOM 1196 N N . THR A 1 159 ? -1.028 -19.490 -19.481 1.00 93.25 159 THR A N 1
ATOM 1197 C CA . THR A 1 159 ? -0.215 -20.663 -19.164 1.00 93.25 159 THR A CA 1
ATOM 1198 C C . THR A 1 159 ? 0.706 -20.971 -20.329 1.00 93.25 159 THR A C 1
ATOM 1200 O O . THR A 1 159 ? 0.250 -21.117 -21.459 1.00 93.25 159 THR A O 1
ATOM 1203 N N . MET A 1 160 ? 1.992 -21.101 -20.034 1.00 89.75 160 MET A N 1
ATOM 1204 C CA . MET A 1 160 ? 3.008 -21.567 -20.962 1.00 89.75 160 MET A CA 1
ATOM 1205 C C . MET A 1 160 ? 3.192 -23.074 -20.844 1.00 89.75 160 MET A C 1
ATOM 1207 O O . MET A 1 160 ? 3.407 -23.605 -19.746 1.00 89.75 160 MET A O 1
ATOM 1211 N N . GLN A 1 161 ? 3.163 -23.759 -21.981 1.00 91.94 161 GLN A N 1
ATOM 1212 C CA . GLN A 1 161 ? 3.652 -25.125 -22.109 1.00 91.94 161 GLN A CA 1
ATOM 1213 C C . GLN A 1 161 ? 5.168 -25.132 -22.326 1.00 91.94 161 GLN A C 1
ATOM 1215 O O . GLN A 1 161 ? 5.781 -24.097 -22.583 1.00 91.94 161 GLN A O 1
ATOM 1220 N N . LEU A 1 162 ? 5.786 -26.311 -22.212 1.00 84.25 162 LEU A N 1
ATOM 1221 C CA . LEU A 1 162 ? 7.227 -26.463 -22.442 1.00 84.25 162 LEU A CA 1
ATOM 1222 C C . LEU A 1 162 ? 7.627 -26.007 -23.855 1.00 84.25 162 LEU A C 1
ATOM 1224 O O . LEU A 1 162 ? 8.644 -25.337 -24.017 1.00 84.25 162 LEU A O 1
ATOM 1228 N N . ASP A 1 163 ? 6.785 -26.304 -24.846 1.00 81.38 163 ASP A N 1
ATOM 1229 C CA . ASP A 1 163 ? 6.992 -25.922 -26.248 1.00 81.38 163 ASP A CA 1
ATOM 1230 C C . ASP A 1 163 ? 6.903 -24.397 -26.469 1.00 81.38 163 ASP A C 1
ATOM 1232 O O . ASP A 1 163 ? 7.433 -23.880 -27.451 1.00 81.38 163 ASP A O 1
ATOM 1236 N N . ASP A 1 164 ? 6.295 -23.658 -25.532 1.00 73.38 164 ASP A N 1
ATOM 1237 C CA . ASP A 1 164 ? 6.127 -22.202 -25.601 1.00 73.38 164 ASP A CA 1
ATOM 1238 C C . ASP A 1 164 ? 7.314 -21.428 -24.997 1.00 73.38 164 ASP A C 1
ATOM 1240 O O . ASP A 1 164 ? 7.338 -20.195 -25.020 1.00 73.38 164 ASP A O 1
ATOM 1244 N N . LYS A 1 165 ? 8.307 -22.127 -24.426 1.00 80.06 165 LYS A N 1
ATOM 1245 C CA . LYS A 1 165 ? 9.420 -21.538 -23.657 1.00 80.06 165 LYS A CA 1
ATOM 1246 C C . LYS A 1 165 ? 10.151 -20.419 -24.401 1.00 80.06 165 LYS A C 1
ATOM 1248 O O . LYS A 1 165 ? 10.452 -19.382 -23.808 1.00 80.06 165 LYS A O 1
ATOM 1253 N N . ASP A 1 166 ? 10.402 -20.607 -25.693 1.00 74.12 166 ASP A N 1
ATOM 1254 C CA . ASP A 1 166 ? 11.130 -19.639 -26.520 1.00 74.12 166 ASP A CA 1
ATOM 1255 C C . ASP A 1 166 ? 10.275 -18.418 -26.915 1.00 74.12 166 ASP A C 1
ATOM 1257 O O . ASP A 1 166 ? 10.812 -17.393 -27.341 1.00 74.12 166 ASP A O 1
ATOM 1261 N N . TYR A 1 167 ? 8.956 -18.489 -26.710 1.00 70.69 167 TYR A N 1
ATOM 1262 C CA . TYR A 1 167 ? 7.979 -17.465 -27.088 1.00 70.69 167 TYR A CA 1
ATOM 1263 C C . TYR A 1 167 ? 7.517 -16.587 -25.918 1.00 70.69 167 TYR A C 1
ATOM 1265 O O . TYR A 1 167 ? 6.676 -15.709 -26.116 1.00 70.69 167 TYR A O 1
ATOM 1273 N N . LEU A 1 168 ? 8.085 -16.748 -24.712 1.00 78.50 168 LEU A N 1
ATOM 1274 C CA . LEU A 1 168 ? 7.701 -15.981 -23.514 1.00 78.50 168 LEU A CA 1
ATOM 1275 C C . LEU A 1 168 ? 7.587 -14.474 -23.777 1.00 78.50 168 LEU A C 1
ATOM 1277 O O . LEU A 1 168 ? 6.603 -13.853 -23.387 1.00 78.50 168 LEU A O 1
ATOM 1281 N N . GLY A 1 169 ? 8.586 -13.879 -24.437 1.00 72.38 169 GLY A N 1
ATOM 1282 C CA . GLY A 1 169 ? 8.598 -12.435 -24.686 1.00 72.38 169 GLY A CA 1
ATOM 1283 C C . GLY A 1 169 ? 7.438 -11.980 -25.576 1.00 72.38 169 GLY A C 1
ATOM 1284 O O . GLY A 1 169 ? 6.845 -10.930 -25.329 1.00 72.38 169 GLY A O 1
ATOM 1285 N N . GLU A 1 170 ? 7.081 -12.781 -26.581 1.00 71.31 170 GLU A N 1
ATOM 1286 C CA . GLU A 1 170 ? 5.972 -12.494 -27.495 1.00 71.31 170 GLU A CA 1
ATOM 1287 C C . GLU A 1 170 ? 4.628 -12.691 -26.795 1.00 71.31 170 GLU A C 1
ATOM 1289 O O . GLU A 1 170 ? 3.771 -11.811 -26.862 1.00 71.31 170 GLU A O 1
ATOM 1294 N N . MET A 1 171 ? 4.468 -13.798 -26.064 1.00 77.69 171 MET A N 1
ATOM 1295 C CA . MET A 1 171 ? 3.262 -14.074 -25.282 1.00 77.69 171 MET A CA 1
ATOM 1296 C C . MET A 1 171 ? 3.011 -12.983 -24.242 1.00 77.69 171 MET A C 1
ATOM 1298 O O . MET A 1 171 ? 1.884 -12.502 -24.127 1.00 77.69 171 MET A O 1
ATOM 1302 N N . LEU A 1 172 ? 4.049 -12.553 -23.521 1.00 79.62 172 LEU A N 1
ATOM 1303 C CA . LEU A 1 172 ? 3.939 -11.487 -22.530 1.00 79.62 172 LEU A CA 1
ATOM 1304 C C . LEU A 1 172 ? 3.512 -10.172 -23.193 1.00 79.62 172 LEU A C 1
ATOM 1306 O O . LEU A 1 172 ? 2.517 -9.581 -22.787 1.00 79.62 172 LEU A O 1
ATOM 1310 N N . THR A 1 173 ? 4.191 -9.771 -24.272 1.00 72.56 173 THR A N 1
ATOM 1311 C CA . THR A 1 173 ? 3.876 -8.536 -25.012 1.00 72.56 173 THR A CA 1
ATOM 1312 C C . THR A 1 173 ? 2.432 -8.528 -25.522 1.00 72.56 173 THR A C 1
ATOM 1314 O O . THR A 1 173 ? 1.726 -7.534 -25.363 1.00 72.56 173 THR A O 1
ATOM 1317 N N . TRP A 1 174 ? 1.959 -9.637 -26.100 1.00 72.69 174 TRP A N 1
ATOM 1318 C CA . TRP A 1 174 ? 0.583 -9.743 -26.592 1.00 72.69 174 TRP A CA 1
ATOM 1319 C C . TRP A 1 174 ? -0.454 -9.653 -25.476 1.00 72.69 174 TRP A C 1
ATOM 1321 O O . TRP A 1 174 ? -1.441 -8.931 -25.622 1.00 72.69 174 TRP A O 1
ATOM 1331 N N . ASN A 1 175 ? -0.229 -10.352 -24.361 1.00 80.31 175 ASN A N 1
ATOM 1332 C CA . ASN A 1 175 ? -1.137 -10.308 -23.217 1.00 80.31 175 ASN A CA 1
ATOM 1333 C C . ASN A 1 175 ? -1.166 -8.920 -22.563 1.00 80.31 175 ASN A C 1
ATOM 1335 O O . ASN A 1 175 ? -2.229 -8.465 -22.152 1.00 80.31 175 ASN A O 1
ATOM 1339 N N . MET A 1 176 ? -0.037 -8.210 -22.540 1.00 77.44 176 MET A N 1
ATOM 1340 C CA . MET A 1 176 ? 0.035 -6.826 -22.069 1.00 77.44 176 MET A CA 1
ATOM 1341 C C . MET A 1 176 ? -0.769 -5.877 -22.957 1.00 77.44 176 MET A C 1
ATOM 1343 O O . MET A 1 176 ? -1.638 -5.171 -22.453 1.00 77.44 176 MET A O 1
ATOM 1347 N N . ILE A 1 177 ? -0.565 -5.922 -24.279 1.00 73.06 177 ILE A N 1
ATOM 1348 C CA . ILE A 1 177 ? -1.330 -5.099 -25.231 1.00 73.06 177 ILE A CA 1
ATOM 1349 C C . ILE A 1 177 ? -2.832 -5.391 -25.109 1.00 73.06 177 ILE A C 1
ATOM 1351 O O . ILE A 1 177 ? -3.640 -4.464 -25.081 1.00 73.06 177 ILE A O 1
ATOM 1355 N N . ALA A 1 178 ? -3.215 -6.667 -24.992 1.00 70.81 178 ALA A N 1
ATOM 1356 C CA . ALA A 1 178 ? -4.609 -7.068 -24.805 1.00 70.81 178 ALA A CA 1
ATOM 1357 C C . ALA A 1 178 ? -5.203 -6.559 -23.478 1.00 70.81 178 ALA A C 1
ATOM 1359 O O . ALA A 1 178 ? -6.386 -6.223 -23.427 1.00 70.81 178 ALA A O 1
ATOM 1360 N N . ALA A 1 179 ? -4.385 -6.466 -22.428 1.00 76.56 179 ALA A N 1
ATOM 1361 C CA . ALA A 1 179 ? -4.756 -5.913 -21.129 1.00 76.56 179 ALA A CA 1
ATOM 1362 C C . ALA A 1 179 ? -4.688 -4.373 -21.065 1.00 76.56 179 ALA A C 1
ATOM 1364 O O . ALA A 1 179 ? -5.021 -3.802 -20.026 1.00 76.56 179 ALA A O 1
ATOM 1365 N N . GLY A 1 180 ? -4.281 -3.697 -22.147 1.00 72.75 180 GLY A N 1
ATOM 1366 C CA . GLY A 1 180 ? -4.106 -2.242 -22.182 1.00 72.75 180 GLY A CA 1
ATOM 1367 C C . GLY A 1 180 ? -2.868 -1.743 -21.429 1.00 72.75 180 GLY A C 1
ATOM 1368 O O . GLY A 1 180 ? -2.832 -0.584 -21.027 1.00 72.75 180 GLY A O 1
ATOM 1369 N N . ILE A 1 181 ? -1.878 -2.613 -21.228 1.00 75.94 181 ILE A N 1
ATOM 1370 C CA . ILE A 1 181 ? -0.607 -2.323 -20.560 1.00 75.94 181 ILE A CA 1
ATOM 1371 C C . ILE A 1 181 ? 0.423 -1.965 -21.626 1.00 75.94 181 ILE A C 1
ATOM 1373 O O . ILE A 1 181 ? 0.654 -2.747 -22.553 1.00 75.94 181 ILE A O 1
ATOM 1377 N N . ASP A 1 182 ? 1.066 -0.808 -21.485 1.00 70.25 182 ASP A N 1
ATOM 1378 C CA . ASP A 1 182 ? 2.174 -0.432 -22.358 1.00 70.25 182 ASP A CA 1
ATOM 1379 C C . ASP A 1 182 ? 3.440 -1.218 -21.947 1.00 70.25 182 ASP A C 1
ATOM 1381 O O . ASP A 1 182 ? 3.833 -1.181 -20.777 1.00 70.25 182 ASP A O 1
ATOM 1385 N N . PRO A 1 183 ? 4.097 -1.952 -22.870 1.00 69.06 183 PRO A N 1
ATOM 1386 C CA . PRO A 1 183 ? 5.359 -2.638 -22.603 1.00 69.06 183 PRO A CA 1
ATOM 1387 C C . PRO A 1 183 ? 6.478 -1.769 -22.050 1.00 69.06 183 PRO A C 1
ATOM 1389 O O . PRO A 1 183 ? 7.293 -2.262 -21.271 1.00 69.06 183 PRO A O 1
ATOM 1392 N N . GLU A 1 184 ? 6.522 -0.492 -22.420 1.00 63.25 184 GLU A N 1
ATOM 1393 C CA . GLU A 1 184 ? 7.499 0.448 -21.863 1.00 63.25 184 GLU A CA 1
ATOM 1394 C C . GLU A 1 184 ? 7.151 0.825 -20.419 1.00 63.25 184 GLU A C 1
ATOM 1396 O O . GLU A 1 184 ? 8.020 1.234 -19.650 1.00 63.25 184 GLU A O 1
ATOM 1401 N N . ALA A 1 185 ? 5.896 0.605 -20.027 1.00 60.97 185 ALA A N 1
ATOM 1402 C CA . ALA A 1 185 ? 5.328 0.968 -18.747 1.00 60.97 185 ALA A CA 1
ATOM 1403 C C . ALA A 1 185 ? 5.160 -0.178 -17.744 1.00 60.97 185 ALA A C 1
ATOM 1405 O O . ALA A 1 185 ? 4.484 -0.047 -16.723 1.00 60.97 185 ALA A O 1
ATOM 1406 N N . PHE A 1 186 ? 5.799 -1.308 -18.009 1.00 69.38 186 PHE A N 1
ATOM 1407 C CA . PHE A 1 186 ? 5.576 -2.536 -17.268 1.00 69.38 186 PHE A CA 1
ATOM 1408 C C . PHE A 1 186 ? 6.480 -2.687 -16.042 1.00 69.38 186 PHE A C 1
ATOM 1410 O O . PHE A 1 186 ? 7.705 -2.743 -16.155 1.00 69.38 186 PHE A O 1
ATOM 1417 N N . ASP A 1 187 ? 5.876 -2.840 -14.860 1.00 68.31 187 ASP A N 1
ATOM 1418 C CA . ASP A 1 187 ? 6.605 -3.195 -13.639 1.00 68.31 187 ASP A CA 1
ATOM 1419 C C . ASP A 1 187 ? 6.735 -4.721 -13.500 1.00 68.31 187 ASP A C 1
ATOM 1421 O O . ASP A 1 187 ? 5.966 -5.390 -12.807 1.00 68.31 187 ASP A O 1
ATOM 1425 N N . SER A 1 188 ? 7.734 -5.300 -14.169 1.00 67.31 188 SER A N 1
ATOM 1426 C CA . SER A 1 188 ? 8.001 -6.743 -14.100 1.00 67.31 188 SER A CA 1
ATOM 1427 C C . SER A 1 188 ? 8.478 -7.222 -12.723 1.00 67.31 188 SER A C 1
ATOM 1429 O O . SER A 1 188 ? 8.533 -8.426 -12.483 1.00 67.31 188 SER A O 1
ATOM 1431 N N . HIS A 1 189 ? 8.879 -6.312 -11.830 1.00 66.06 189 HIS A N 1
ATOM 1432 C CA . HIS A 1 189 ? 9.575 -6.661 -10.592 1.00 66.06 189 HIS A CA 1
ATOM 1433 C C . HIS A 1 189 ? 8.648 -6.860 -9.399 1.00 66.06 189 HIS A C 1
ATOM 1435 O O . HIS A 1 189 ? 9.018 -7.575 -8.476 1.00 66.06 189 HIS A O 1
ATOM 1441 N N . ARG A 1 190 ? 7.465 -6.246 -9.388 1.00 68.38 190 ARG A N 1
ATOM 1442 C CA . ARG A 1 190 ? 6.579 -6.305 -8.213 1.00 68.38 190 ARG A CA 1
ATOM 1443 C C . ARG A 1 190 ? 5.357 -7.191 -8.393 1.00 68.38 190 ARG A C 1
ATOM 1445 O O . ARG A 1 190 ? 4.847 -7.733 -7.422 1.00 68.38 190 ARG A O 1
ATOM 1452 N N . VAL A 1 191 ? 4.880 -7.331 -9.625 1.00 76.81 191 VAL A N 1
ATOM 1453 C CA . VAL A 1 191 ? 3.508 -7.808 -9.880 1.00 76.81 191 VAL A CA 1
ATOM 1454 C C . VAL A 1 191 ? 3.415 -8.938 -10.897 1.00 76.81 191 VAL A C 1
ATOM 1456 O O . VAL A 1 191 ? 2.351 -9.537 -11.049 1.00 76.81 191 VAL A O 1
ATOM 1459 N N . LEU A 1 192 ? 4.522 -9.263 -11.569 1.00 85.81 192 LEU A N 1
ATOM 1460 C CA . LEU A 1 192 ? 4.593 -10.418 -12.454 1.00 85.81 192 LEU A CA 1
ATOM 1461 C C . LEU A 1 192 ? 4.994 -11.660 -11.653 1.00 85.81 192 LEU A C 1
ATOM 1463 O O . LEU A 1 192 ? 6.110 -11.748 -11.133 1.00 85.81 192 LEU A O 1
ATOM 1467 N N . ALA A 1 193 ? 4.079 -12.621 -11.582 1.00 91.00 193 ALA A N 1
ATOM 1468 C CA . ALA A 1 193 ? 4.277 -13.879 -10.884 1.00 91.00 193 ALA A CA 1
ATOM 1469 C C . ALA A 1 193 ? 4.316 -15.057 -11.864 1.00 91.00 193 ALA A C 1
ATOM 1471 O O . ALA A 1 193 ? 3.533 -15.125 -12.812 1.00 91.00 193 ALA A O 1
ATOM 1472 N N . PHE A 1 194 ? 5.225 -15.993 -11.602 1.00 94.19 194 PHE A N 1
ATOM 1473 C CA . PHE A 1 194 ? 5.360 -17.255 -12.320 1.00 94.19 194 PHE A CA 1
ATOM 1474 C C . PHE A 1 194 ? 5.052 -18.395 -11.358 1.00 94.19 194 PHE A C 1
ATOM 1476 O O . PHE A 1 194 ? 5.728 -18.549 -10.341 1.00 94.19 194 PHE A O 1
ATOM 1483 N N . THR A 1 195 ? 4.047 -19.202 -11.680 1.00 96.88 195 THR A N 1
ATOM 1484 C CA . THR A 1 195 ? 3.623 -20.353 -10.883 1.00 96.88 195 THR A CA 1
ATOM 1485 C C . THR A 1 195 ? 3.846 -21.634 -11.671 1.00 96.88 195 THR A C 1
ATOM 1487 O O . THR A 1 195 ? 3.245 -21.837 -12.722 1.00 96.88 195 THR A O 1
ATOM 1490 N N . ASN A 1 196 ? 4.702 -22.522 -11.169 1.00 96.00 196 ASN A N 1
ATOM 1491 C CA . ASN A 1 196 ? 4.973 -23.802 -11.825 1.00 96.00 196 ASN A CA 1
ATOM 1492 C C . ASN A 1 196 ? 3.860 -24.840 -11.574 1.00 96.00 196 ASN A C 1
ATOM 1494 O O . ASN A 1 196 ? 2.982 -24.654 -10.728 1.00 96.00 196 ASN A O 1
ATOM 1498 N N . LYS A 1 197 ? 3.935 -25.999 -12.243 1.00 95.75 197 LYS A N 1
ATOM 1499 C CA . LYS A 1 197 ? 2.966 -27.097 -12.053 1.00 95.75 197 LYS A CA 1
ATOM 1500 C C . LYS A 1 197 ? 2.885 -27.655 -10.626 1.00 95.75 197 LYS A C 1
ATOM 1502 O O . LYS A 1 197 ? 1.882 -28.266 -10.261 1.00 95.75 197 LYS A O 1
ATOM 1507 N N . ASN A 1 198 ? 3.920 -27.432 -9.815 1.00 94.69 198 ASN A N 1
ATOM 1508 C CA . ASN A 1 198 ? 3.967 -27.813 -8.403 1.00 94.69 198 ASN A CA 1
ATOM 1509 C C . ASN A 1 198 ? 3.373 -26.727 -7.485 1.00 94.69 198 ASN A C 1
ATOM 1511 O O . ASN A 1 198 ? 3.446 -26.863 -6.266 1.00 94.69 198 ASN A O 1
ATOM 1515 N N . LYS A 1 199 ? 2.772 -25.671 -8.055 1.00 94.44 199 LYS A N 1
ATOM 1516 C CA . LYS A 1 199 ? 2.194 -24.511 -7.358 1.00 94.44 199 LYS A CA 1
ATOM 1517 C C . LYS A 1 199 ? 3.206 -23.663 -6.585 1.00 94.44 199 LYS A C 1
ATOM 1519 O O . LYS A 1 199 ? 2.818 -22.903 -5.703 1.00 94.44 199 LYS A O 1
ATOM 1524 N N . GLN A 1 200 ? 4.491 -23.773 -6.906 1.00 95.06 200 GLN A N 1
ATOM 1525 C CA . GLN A 1 200 ? 5.492 -22.841 -6.403 1.00 95.06 200 GLN A CA 1
ATOM 1526 C C . GLN A 1 200 ? 5.414 -21.558 -7.227 1.00 95.06 200 GLN A C 1
ATOM 1528 O O . GLN A 1 200 ? 5.527 -21.611 -8.454 1.00 95.06 200 GLN A O 1
ATOM 1533 N N . THR A 1 201 ? 5.247 -20.432 -6.540 1.00 92.81 201 THR A N 1
ATOM 1534 C CA . THR A 1 201 ? 5.132 -19.104 -7.144 1.00 92.81 201 THR A CA 1
ATOM 1535 C C . THR A 1 201 ? 6.388 -18.294 -6.865 1.00 92.81 201 THR A C 1
ATOM 1537 O O . THR A 1 201 ? 6.847 -18.243 -5.727 1.00 92.81 201 THR A O 1
ATOM 1540 N N . VAL A 1 202 ? 6.923 -17.654 -7.900 1.00 90.00 202 VAL A N 1
ATOM 1541 C CA . VAL A 1 202 ? 8.047 -16.718 -7.818 1.00 90.00 202 VAL A CA 1
ATOM 1542 C C . VAL A 1 202 ? 7.587 -15.376 -8.375 1.00 90.00 202 VAL A C 1
ATOM 1544 O O . VAL A 1 202 ? 7.001 -15.328 -9.456 1.00 90.00 202 VAL A O 1
ATOM 1547 N N . ILE A 1 203 ? 7.852 -14.291 -7.647 1.00 85.31 203 ILE A N 1
ATOM 1548 C CA . ILE A 1 203 ? 7.454 -12.925 -8.013 1.00 85.31 203 ILE A CA 1
ATOM 1549 C C . ILE A 1 203 ? 8.704 -12.058 -8.032 1.00 85.31 203 ILE A C 1
ATOM 1551 O O . ILE A 1 203 ? 9.462 -12.066 -7.064 1.00 85.31 203 ILE A O 1
ATOM 1555 N N . GLY A 1 204 ? 8.948 -11.340 -9.129 1.00 75.12 204 GLY A N 1
ATOM 1556 C CA . GLY A 1 204 ? 9.999 -10.315 -9.197 1.00 75.12 204 GLY A CA 1
ATOM 1557 C C . GLY A 1 204 ? 11.457 -10.785 -9.146 1.00 75.12 204 GLY A C 1
ATOM 1558 O O . GLY A 1 204 ? 12.358 -10.040 -9.539 1.00 75.12 204 GLY A O 1
ATOM 1559 N N . ASN A 1 205 ? 11.713 -12.014 -8.692 1.00 81.62 205 ASN A N 1
ATOM 1560 C CA . ASN A 1 205 ? 13.044 -12.588 -8.554 1.00 81.62 205 ASN A CA 1
ATOM 1561 C C . ASN A 1 205 ? 13.497 -13.218 -9.876 1.00 81.62 205 ASN A C 1
ATOM 1563 O O . ASN A 1 205 ? 13.177 -14.364 -10.191 1.00 81.62 205 ASN A O 1
ATOM 1567 N N . ARG A 1 206 ? 14.273 -12.456 -10.651 1.00 80.00 206 ARG A N 1
ATOM 1568 C CA . ARG A 1 206 ? 14.739 -12.861 -11.983 1.00 80.00 206 ARG A CA 1
ATOM 1569 C C . ARG A 1 206 ? 15.507 -14.185 -11.984 1.00 80.00 206 ARG A C 1
ATOM 1571 O O . ARG A 1 206 ? 15.288 -14.985 -12.886 1.00 80.00 206 ARG A O 1
ATOM 1578 N N . GLU A 1 207 ? 16.373 -14.429 -11.001 1.00 82.19 207 GLU A N 1
ATOM 1579 C CA . GLU A 1 207 ? 17.172 -15.661 -10.952 1.00 82.19 207 GLU A CA 1
ATOM 1580 C C . GLU A 1 207 ? 16.300 -16.892 -10.712 1.00 82.19 207 GLU A C 1
ATOM 1582 O O . GLU A 1 207 ? 16.501 -17.942 -11.320 1.00 82.19 207 GLU A O 1
ATOM 1587 N N . GLU A 1 208 ? 15.324 -16.777 -9.816 1.00 87.12 208 GLU A N 1
ATOM 1588 C CA . GLU A 1 208 ? 14.389 -17.862 -9.536 1.00 87.12 208 GLU A CA 1
ATOM 1589 C C . GLU A 1 208 ? 13.418 -18.094 -10.693 1.00 87.12 208 GLU A C 1
ATOM 1591 O O . GLU A 1 208 ? 13.136 -19.248 -11.020 1.00 87.12 208 GLU A O 1
ATOM 1596 N N . ILE A 1 209 ? 12.969 -17.029 -11.365 1.00 87.06 209 ILE A N 1
ATOM 1597 C CA . ILE A 1 209 ? 12.162 -17.151 -12.584 1.00 87.06 209 ILE A CA 1
ATOM 1598 C C . ILE A 1 209 ? 12.984 -17.835 -13.682 1.00 87.06 209 ILE A C 1
ATOM 1600 O O . ILE A 1 209 ? 12.494 -18.759 -14.322 1.00 87.06 209 ILE A O 1
ATOM 1604 N N . GLU A 1 210 ? 14.250 -17.462 -13.879 1.00 86.44 210 GLU A N 1
ATOM 1605 C CA . GLU A 1 210 ? 15.125 -18.104 -14.866 1.00 86.44 210 GLU A CA 1
ATOM 1606 C C . GLU A 1 210 ? 15.363 -19.588 -14.540 1.00 86.44 210 GLU A C 1
ATOM 1608 O O . GLU A 1 210 ? 15.246 -20.445 -15.421 1.00 86.44 210 GLU A O 1
ATOM 1613 N N . LYS A 1 211 ? 15.598 -19.930 -13.266 1.00 90.75 211 LYS A N 1
ATOM 1614 C CA . LYS A 1 211 ? 15.664 -21.329 -12.802 1.00 90.75 211 LYS A CA 1
ATOM 1615 C C . LYS A 1 211 ? 14.359 -22.081 -13.079 1.00 90.75 211 LYS A C 1
ATOM 1617 O O . LYS A 1 211 ? 14.388 -23.240 -13.494 1.00 90.75 211 LYS A O 1
ATOM 1622 N N . MET A 1 212 ? 13.213 -21.432 -12.883 1.00 92.75 212 MET A N 1
ATOM 1623 C CA . MET A 1 212 ? 11.908 -22.025 -13.164 1.00 92.75 212 MET A CA 1
ATOM 1624 C C . MET A 1 212 ? 11.725 -22.277 -14.666 1.00 92.75 212 MET A C 1
ATOM 1626 O O . MET A 1 212 ? 11.391 -23.398 -15.044 1.00 92.75 212 MET A O 1
ATOM 1630 N N . LEU A 1 213 ? 12.004 -21.282 -15.511 1.00 88.81 213 LEU A N 1
ATOM 1631 C CA . LEU A 1 213 ? 11.861 -21.345 -16.971 1.00 88.81 213 LEU A CA 1
ATOM 1632 C C . LEU A 1 213 ? 12.831 -22.333 -17.633 1.00 88.81 213 LEU A C 1
ATOM 1634 O O . LEU A 1 213 ? 12.526 -22.888 -18.692 1.00 88.81 213 LEU A O 1
ATOM 1638 N N . THR A 1 214 ? 14.005 -22.552 -17.040 1.00 91.06 214 THR A N 1
ATOM 1639 C CA . THR A 1 214 ? 15.013 -23.486 -17.565 1.00 91.06 214 THR A CA 1
ATOM 1640 C C . THR A 1 214 ? 14.713 -24.946 -17.237 1.00 91.06 214 THR A C 1
ATOM 1642 O O . THR A 1 214 ? 15.134 -25.812 -17.998 1.00 91.06 214 THR A O 1
ATOM 1645 N N . SER A 1 215 ? 13.958 -25.223 -16.172 1.00 92.88 215 SER A N 1
ATOM 1646 C CA . SER A 1 215 ? 13.600 -26.580 -15.754 1.00 92.88 215 SER A CA 1
ATOM 1647 C C . SER A 1 215 ? 12.346 -27.101 -16.462 1.00 92.88 215 SER A C 1
ATOM 1649 O O . SER A 1 215 ? 11.238 -26.622 -16.222 1.00 92.88 215 SER A O 1
ATOM 1651 N N . ASP A 1 216 ? 12.490 -28.167 -17.254 1.00 92.94 216 ASP A N 1
ATOM 1652 C CA . ASP A 1 216 ? 11.369 -28.851 -17.921 1.00 92.94 216 ASP A CA 1
ATOM 1653 C C . ASP A 1 216 ? 10.323 -29.368 -16.916 1.00 92.94 216 ASP A C 1
ATOM 1655 O O . ASP A 1 216 ? 9.126 -29.455 -17.202 1.00 92.94 216 ASP A O 1
ATOM 1659 N N . GLN A 1 217 ? 10.755 -29.673 -15.687 1.00 93.88 217 GLN A N 1
ATOM 1660 C CA . GLN A 1 217 ? 9.858 -30.111 -14.621 1.00 93.88 217 GLN A CA 1
ATOM 1661 C C . GLN A 1 217 ? 8.981 -28.985 -14.066 1.00 93.88 217 GLN A C 1
ATOM 1663 O O . GLN A 1 217 ? 7.993 -29.285 -13.400 1.00 93.88 217 GLN A O 1
ATOM 1668 N N . SER A 1 218 ? 9.275 -27.719 -14.352 1.00 94.31 218 SER A N 1
ATOM 1669 C CA . SER A 1 218 ? 8.432 -26.600 -13.923 1.00 94.31 218 SER A CA 1
ATOM 1670 C C . SER A 1 218 ? 7.160 -26.467 -14.758 1.00 94.31 218 SER A C 1
ATOM 1672 O O . SER A 1 218 ? 6.163 -25.952 -14.258 1.00 94.31 218 SER A O 1
ATOM 1674 N N . TYR A 1 219 ? 7.162 -26.950 -16.002 1.00 93.62 219 TYR A N 1
ATOM 1675 C CA . TYR A 1 219 ? 6.040 -26.768 -16.921 1.00 93.62 219 TYR A CA 1
ATOM 1676 C C . TYR A 1 219 ? 4.862 -27.713 -16.623 1.00 93.62 219 TYR A C 1
ATOM 1678 O O . TYR A 1 219 ? 5.088 -28.855 -16.189 1.00 93.62 219 TYR A O 1
ATOM 1686 N N . PRO A 1 220 ? 3.612 -27.276 -16.887 1.00 95.81 220 PRO A N 1
ATOM 1687 C CA . PRO A 1 220 ? 3.222 -25.935 -17.358 1.00 95.81 220 PRO A CA 1
ATOM 1688 C C . PRO A 1 220 ? 3.465 -24.825 -16.321 1.00 95.81 220 PRO A C 1
ATOM 1690 O O . PRO A 1 220 ? 3.358 -25.068 -15.120 1.00 95.81 220 PRO A O 1
ATOM 1693 N N . ILE A 1 221 ? 3.797 -23.621 -16.797 1.00 93.62 221 ILE A N 1
ATOM 1694 C CA . ILE A 1 221 ? 4.025 -22.436 -15.957 1.00 93.62 221 ILE A CA 1
ATOM 1695 C C . ILE A 1 221 ? 2.910 -21.428 -16.222 1.00 93.62 221 ILE A C 1
ATOM 1697 O O . ILE A 1 221 ? 2.725 -20.989 -17.353 1.00 93.62 221 ILE A O 1
ATOM 1701 N N . THR A 1 222 ? 2.176 -21.042 -15.187 1.00 95.88 222 THR A N 1
ATOM 1702 C CA . THR A 1 222 ? 1.200 -19.953 -15.259 1.00 95.88 222 THR A CA 1
ATOM 1703 C C . THR A 1 222 ? 1.899 -18.631 -14.977 1.00 95.88 222 THR A C 1
ATOM 1705 O O . THR A 1 222 ? 2.566 -18.484 -13.956 1.00 95.88 222 THR A O 1
ATOM 1708 N N . VAL A 1 223 ? 1.741 -17.674 -15.884 1.00 91.69 223 VAL A N 1
ATOM 1709 C CA . VAL A 1 223 ? 2.221 -16.302 -15.751 1.00 91.69 223 VAL A CA 1
ATOM 1710 C C . VAL A 1 223 ? 1.021 -15.426 -15.429 1.00 91.69 223 VAL A C 1
ATOM 1712 O O . VAL A 1 223 ? 0.078 -15.353 -16.218 1.00 91.69 223 VAL A O 1
ATOM 1715 N N . THR A 1 224 ? 1.049 -14.765 -14.277 1.00 91.94 224 THR A N 1
ATOM 1716 C CA . THR A 1 224 ? -0.021 -13.860 -13.843 1.00 91.94 224 THR A CA 1
ATOM 1717 C C . THR A 1 224 ? 0.523 -12.466 -13.617 1.00 91.94 224 THR A C 1
ATOM 1719 O O . THR A 1 224 ? 1.540 -12.292 -12.944 1.00 91.94 224 THR A O 1
ATOM 1722 N N . TYR A 1 225 ? -0.209 -11.479 -14.113 1.00 87.06 225 TYR A N 1
ATOM 1723 C CA . TYR A 1 225 ? -0.037 -10.082 -13.765 1.00 87.06 225 TYR A CA 1
ATOM 1724 C C . TYR A 1 225 ? -1.309 -9.594 -13.083 1.00 87.06 225 TYR A C 1
ATOM 1726 O O . TYR A 1 225 ? -2.345 -9.378 -13.721 1.00 87.06 225 TYR A O 1
ATOM 1734 N N . HIS A 1 226 ? -1.222 -9.452 -11.764 1.00 82.44 226 HIS A N 1
ATOM 1735 C CA . HIS A 1 226 ? -2.299 -8.958 -10.919 1.00 82.44 226 HIS A CA 1
ATOM 1736 C C . HIS A 1 226 ? -1.745 -7.846 -10.027 1.00 82.44 226 HIS A C 1
ATOM 1738 O O . HIS A 1 226 ? -1.213 -8.136 -8.956 1.00 82.44 226 HIS A O 1
ATOM 1744 N N . PRO A 1 227 ? -1.835 -6.579 -10.465 1.00 75.62 227 PRO A N 1
ATOM 1745 C CA . PRO A 1 227 ? -1.384 -5.468 -9.650 1.00 75.62 227 PRO A CA 1
ATOM 1746 C C . PRO A 1 227 ? -2.249 -5.357 -8.383 1.00 75.62 227 PRO A C 1
ATOM 1748 O O . PRO A 1 227 ? -3.428 -5.744 -8.418 1.00 75.62 227 PRO A O 1
ATOM 1751 N N . PRO A 1 228 ? -1.699 -4.826 -7.269 1.00 72.19 228 PRO A N 1
ATOM 1752 C CA . PRO A 1 228 ? -2.469 -4.587 -6.060 1.00 72.19 228 PRO A CA 1
ATOM 1753 C C . PRO A 1 228 ? -3.710 -3.756 -6.373 1.00 72.19 228 PRO A C 1
ATOM 1755 O O . PRO A 1 228 ? -3.707 -2.903 -7.266 1.00 72.19 228 PRO A O 1
ATOM 1758 N N . ARG A 1 229 ? -4.787 -3.995 -5.621 1.00 71.00 229 ARG A N 1
ATOM 1759 C CA . ARG A 1 229 ? -6.106 -3.393 -5.872 1.00 71.00 229 ARG A CA 1
ATOM 1760 C C . ARG A 1 229 ? -6.072 -1.864 -5.938 1.00 71.00 229 ARG A C 1
ATOM 1762 O O . ARG A 1 229 ? -6.918 -1.261 -6.585 1.00 71.00 229 ARG A O 1
ATOM 1769 N N . THR A 1 230 ? -5.101 -1.251 -5.279 1.00 71.81 230 THR A N 1
ATOM 1770 C CA . THR A 1 230 ? -4.840 0.190 -5.289 1.00 71.81 230 THR A CA 1
ATOM 1771 C C . THR A 1 230 ? -4.547 0.772 -6.648 1.00 71.81 230 THR A C 1
ATOM 1773 O O . THR A 1 230 ? -4.934 1.904 -6.911 1.00 71.81 230 THR A O 1
ATOM 1776 N N . TYR A 1 231 ? -3.861 0.017 -7.494 1.00 73.12 231 TYR A N 1
ATOM 1777 C CA . TYR A 1 231 ? -3.476 0.474 -8.817 1.00 73.12 231 TYR A CA 1
ATOM 1778 C C . TYR A 1 231 ? -4.527 0.133 -9.880 1.00 73.12 231 TYR A C 1
ATOM 1780 O O . TYR A 1 231 ? -4.444 0.607 -11.014 1.00 73.12 231 TYR A O 1
ATOM 1788 N N . ASP A 1 232 ? -5.543 -0.654 -9.515 1.00 70.44 232 ASP A N 1
ATOM 1789 C CA . ASP A 1 232 ? -6.631 -1.032 -10.407 1.00 70.44 232 ASP A CA 1
ATOM 1790 C C . ASP A 1 232 ? -7.434 0.210 -10.829 1.00 70.44 232 ASP A C 1
ATOM 1792 O O . ASP A 1 232 ? -8.129 0.836 -10.028 1.00 70.44 232 ASP A O 1
ATOM 1796 N N . GLY A 1 233 ? -7.305 0.588 -12.103 1.00 67.88 233 GLY A N 1
ATOM 1797 C CA . GLY A 1 233 ? -7.929 1.788 -12.662 1.00 67.88 233 GLY A CA 1
ATOM 1798 C C . GLY A 1 233 ? -7.232 3.109 -12.311 1.00 67.88 233 GLY A C 1
ATOM 1799 O O . GLY A 1 233 ? -7.775 4.163 -12.641 1.00 67.88 233 GLY A O 1
ATOM 1800 N N . MET A 1 234 ? -6.051 3.077 -11.683 1.00 72.50 234 MET A N 1
ATOM 1801 C CA . MET A 1 234 ? -5.264 4.282 -11.408 1.00 72.50 234 MET A CA 1
ATOM 1802 C C . MET A 1 234 ? -4.657 4.833 -12.712 1.00 72.50 234 MET A C 1
ATOM 1804 O O . MET A 1 234 ? -3.988 4.085 -13.434 1.00 72.50 234 MET A O 1
ATOM 1808 N N . PRO A 1 235 ? -4.847 6.126 -13.034 1.00 69.75 235 PRO A N 1
ATOM 1809 C CA . PRO A 1 235 ? -4.152 6.760 -14.147 1.00 69.75 235 PRO A CA 1
ATOM 1810 C C . PRO A 1 235 ? -2.636 6.753 -13.931 1.00 69.75 235 PRO A C 1
ATOM 1812 O O . PRO A 1 235 ? -2.162 7.021 -12.828 1.00 69.75 235 PRO A O 1
ATOM 1815 N N . GLU A 1 236 ? -1.867 6.548 -15.000 1.00 70.88 236 GLU A N 1
ATOM 1816 C CA . GLU A 1 236 ? -0.395 6.575 -14.974 1.00 70.88 236 GLU A CA 1
ATOM 1817 C C . GLU A 1 236 ? 0.163 7.833 -14.285 1.00 70.88 236 GLU A C 1
ATOM 1819 O O . GLU A 1 236 ? 1.083 7.762 -13.471 1.00 70.88 236 GLU A O 1
ATOM 1824 N N . SER A 1 237 ? -0.450 8.992 -14.535 1.00 76.00 237 SER A N 1
ATOM 1825 C CA . SER A 1 237 ? -0.049 10.267 -13.936 1.00 76.00 237 SER A CA 1
ATOM 1826 C C . SER A 1 237 ? -0.187 10.325 -12.409 1.00 76.00 237 SER A C 1
ATOM 1828 O O . SER A 1 237 ? 0.417 11.196 -11.785 1.00 76.00 237 SER A O 1
ATOM 1830 N N . GLU A 1 238 ? -0.992 9.450 -11.800 1.00 80.44 238 GLU A N 1
ATOM 1831 C CA . GLU A 1 238 ? -1.242 9.426 -10.351 1.00 80.44 238 GLU A CA 1
ATOM 1832 C C . GLU A 1 238 ? -0.302 8.476 -9.595 1.00 80.44 238 GLU A C 1
ATOM 1834 O O . GLU A 1 238 ? -0.025 8.695 -8.412 1.00 80.44 238 GLU A O 1
ATOM 1839 N N . VAL A 1 239 ? 0.263 7.477 -10.280 1.00 81.00 239 VAL A N 1
ATOM 1840 C CA . VAL A 1 239 ? 1.162 6.476 -9.684 1.00 81.00 239 VAL A CA 1
ATOM 1841 C C . VAL A 1 239 ? 2.373 7.094 -8.969 1.00 81.00 239 VAL A C 1
ATOM 1843 O O . VAL A 1 239 ? 2.669 6.649 -7.860 1.00 81.00 239 VAL A O 1
ATOM 1846 N N . PRO A 1 240 ? 3.060 8.135 -9.491 1.00 84.56 240 PRO A N 1
ATOM 1847 C CA . PRO A 1 240 ? 4.167 8.759 -8.767 1.00 84.56 240 PRO A CA 1
ATOM 1848 C C . PRO A 1 240 ? 3.736 9.303 -7.402 1.00 84.56 240 PRO A C 1
ATOM 1850 O O . PRO A 1 240 ? 4.441 9.121 -6.413 1.00 84.56 240 PRO A O 1
ATOM 1853 N N . GLY A 1 241 ? 2.565 9.947 -7.326 1.00 85.69 241 GLY A N 1
ATOM 1854 C CA . GLY A 1 241 ? 2.018 10.465 -6.071 1.00 85.69 241 GLY A CA 1
ATOM 1855 C C . GLY A 1 241 ? 1.698 9.348 -5.079 1.00 85.69 241 GLY A C 1
ATOM 1856 O O . GLY A 1 241 ? 1.979 9.481 -3.886 1.00 85.69 241 GLY A O 1
ATOM 1857 N N . TRP A 1 242 ? 1.185 8.226 -5.583 1.00 85.25 242 TRP A N 1
ATOM 1858 C CA . TRP A 1 242 ? 0.940 7.035 -4.780 1.00 85.25 242 TRP A CA 1
ATOM 1859 C C . TRP A 1 242 ? 2.236 6.416 -4.240 1.00 85.25 242 TRP A C 1
ATOM 1861 O O . TRP A 1 242 ? 2.340 6.147 -3.045 1.00 85.25 242 TRP A O 1
ATOM 1871 N N . GLU A 1 243 ? 3.266 6.260 -5.073 1.00 86.19 243 GLU A N 1
ATOM 1872 C CA . GLU A 1 243 ? 4.569 5.743 -4.638 1.00 86.19 243 GLU A CA 1
ATOM 1873 C C . GLU A 1 243 ? 5.221 6.644 -3.574 1.00 86.19 243 GLU A C 1
ATOM 1875 O O . GLU A 1 243 ? 5.774 6.140 -2.598 1.00 86.19 243 GLU A O 1
ATOM 1880 N N . VAL A 1 244 ? 5.082 7.973 -3.678 1.00 88.25 244 VAL A N 1
ATOM 1881 C CA . VAL A 1 244 ? 5.523 8.896 -2.614 1.00 88.25 244 VAL A CA 1
ATOM 1882 C C . VAL A 1 244 ? 4.822 8.597 -1.286 1.00 88.25 244 VAL A C 1
ATOM 1884 O O . VAL A 1 244 ? 5.469 8.565 -0.234 1.00 88.25 244 VAL A O 1
ATOM 1887 N N . GLN A 1 245 ? 3.510 8.353 -1.315 1.00 88.75 245 GLN A N 1
ATOM 1888 C CA . GLN A 1 245 ? 2.751 7.980 -0.124 1.00 88.75 245 GLN A CA 1
ATOM 1889 C C . GLN A 1 245 ? 3.222 6.634 0.448 1.00 88.75 245 GLN A C 1
ATOM 1891 O O . GLN A 1 245 ? 3.408 6.536 1.664 1.00 88.75 245 GLN A O 1
ATOM 1896 N N . ARG A 1 246 ? 3.465 5.624 -0.398 1.00 90.00 246 ARG A N 1
ATOM 1897 C CA . ARG A 1 246 ? 3.999 4.315 0.023 1.00 90.00 246 ARG A CA 1
ATOM 1898 C C . ARG A 1 246 ? 5.353 4.454 0.707 1.00 90.00 246 ARG A C 1
ATOM 1900 O O . ARG A 1 246 ? 5.520 3.968 1.823 1.00 90.00 246 ARG A O 1
ATOM 1907 N N . THR A 1 247 ? 6.279 5.204 0.113 1.00 90.44 247 THR A N 1
ATOM 1908 C CA . THR A 1 247 ? 7.606 5.451 0.695 1.00 90.44 247 THR A CA 1
ATOM 1909 C C . THR A 1 247 ? 7.517 6.181 2.033 1.00 90.44 247 THR A C 1
ATOM 1911 O O . THR A 1 247 ? 8.215 5.823 2.982 1.00 90.44 247 THR A O 1
ATOM 1914 N N . PHE A 1 248 ? 6.623 7.163 2.163 1.00 91.25 248 PHE A N 1
ATOM 1915 C CA . PHE A 1 248 ? 6.381 7.816 3.449 1.00 91.25 248 PHE A CA 1
ATOM 1916 C C . PHE A 1 248 ? 5.855 6.836 4.509 1.00 91.25 248 PHE A C 1
ATOM 1918 O O . PHE A 1 248 ? 6.355 6.805 5.637 1.00 91.25 248 PHE A O 1
ATOM 1925 N N . LEU A 1 249 ? 4.877 6.001 4.150 1.00 92.94 249 LEU A N 1
ATOM 1926 C CA . LEU A 1 249 ? 4.320 4.994 5.052 1.00 92.94 249 LEU A CA 1
ATOM 1927 C C . LEU A 1 249 ? 5.334 3.901 5.404 1.00 92.94 249 LEU A C 1
ATOM 1929 O O . LEU A 1 249 ? 5.317 3.422 6.535 1.00 92.94 249 LEU A O 1
ATOM 1933 N N . LYS A 1 250 ? 6.260 3.558 4.502 1.00 93.25 250 LYS A N 1
ATOM 1934 C CA . LYS A 1 250 ? 7.388 2.663 4.791 1.00 93.25 250 LYS A CA 1
ATOM 1935 C C . LYS A 1 250 ? 8.249 3.211 5.929 1.00 93.25 250 LYS A C 1
ATOM 1937 O O . LYS A 1 250 ? 8.457 2.509 6.916 1.00 93.25 250 LYS A O 1
ATOM 1942 N N . PHE A 1 251 ? 8.660 4.479 5.867 1.00 93.75 251 PHE A N 1
ATOM 1943 C CA . PHE A 1 251 ? 9.420 5.097 6.962 1.00 93.75 251 PHE A CA 1
ATOM 1944 C C . PHE A 1 251 ? 8.630 5.145 8.272 1.00 93.75 251 PHE A C 1
ATOM 1946 O O . PHE A 1 251 ? 9.187 4.916 9.346 1.00 93.75 251 PHE A O 1
ATOM 1953 N N . ILE A 1 252 ? 7.317 5.392 8.203 1.00 94.12 252 ILE A N 1
ATOM 1954 C CA . ILE A 1 252 ? 6.450 5.301 9.380 1.00 94.12 252 ILE A CA 1
ATOM 1955 C C . ILE A 1 252 ? 6.440 3.874 9.948 1.00 94.12 252 ILE A C 1
ATOM 1957 O O . ILE A 1 252 ? 6.618 3.717 11.155 1.00 94.12 252 ILE A O 1
ATOM 1961 N N . LYS A 1 253 ? 6.255 2.843 9.111 1.00 94.56 253 LYS A N 1
ATOM 1962 C CA . LYS A 1 253 ? 6.268 1.422 9.506 1.00 94.56 253 LYS A CA 1
ATOM 1963 C C . LYS A 1 253 ? 7.565 1.077 10.228 1.00 94.56 253 LYS A C 1
ATOM 1965 O O . LYS A 1 253 ? 7.522 0.527 11.326 1.00 94.56 253 LYS A O 1
ATOM 1970 N N . GLU A 1 254 ? 8.701 1.449 9.646 1.00 93.19 254 GLU A N 1
ATOM 1971 C CA . GLU A 1 254 ? 10.026 1.224 10.226 1.00 93.19 254 GLU A CA 1
ATOM 1972 C C . GLU A 1 254 ? 10.185 1.948 11.572 1.00 93.19 254 GLU A C 1
ATOM 1974 O O . GLU A 1 254 ? 10.644 1.354 12.551 1.00 93.19 254 GLU A O 1
ATOM 1979 N N . ALA A 1 255 ? 9.758 3.210 11.671 1.00 93.06 255 ALA A N 1
ATOM 1980 C CA . ALA A 1 255 ? 9.858 3.985 12.906 1.00 93.06 255 ALA A CA 1
ATOM 1981 C C . ALA A 1 255 ? 8.943 3.456 14.023 1.00 93.06 255 ALA A C 1
ATOM 1983 O O . ALA A 1 255 ? 9.351 3.399 15.183 1.00 93.06 255 ALA A O 1
ATOM 1984 N N . VAL A 1 256 ? 7.725 3.030 13.676 1.00 92.62 256 VAL A N 1
ATOM 1985 C CA . VAL A 1 256 ? 6.774 2.384 14.592 1.00 92.62 256 VAL A CA 1
ATOM 1986 C C . VAL A 1 256 ? 7.330 1.060 15.109 1.00 92.62 256 VAL A C 1
ATOM 1988 O O . VAL A 1 256 ? 7.284 0.814 16.316 1.00 92.62 256 VAL A O 1
ATOM 1991 N N . ALA A 1 257 ? 7.890 0.232 14.224 1.00 92.31 257 ALA A N 1
ATOM 1992 C CA . ALA A 1 257 ? 8.512 -1.034 14.601 1.00 92.31 257 ALA A CA 1
ATOM 1993 C C . ALA A 1 257 ? 9.690 -0.821 15.566 1.00 92.31 257 ALA A C 1
ATOM 1995 O O . ALA A 1 257 ? 9.829 -1.551 16.539 1.00 92.31 257 ALA A O 1
ATOM 1996 N N . ASN A 1 258 ? 10.482 0.238 15.373 1.00 91.06 258 ASN A N 1
ATOM 1997 C CA . ASN A 1 258 ? 11.616 0.578 16.241 1.00 91.06 258 ASN A CA 1
ATOM 1998 C C . ASN A 1 258 ? 11.243 1.005 17.673 1.00 91.06 258 ASN A C 1
ATOM 2000 O O . ASN A 1 258 ? 12.129 1.119 18.527 1.00 91.06 258 ASN A O 1
ATOM 2004 N N . VAL A 1 259 ? 9.970 1.296 17.935 1.00 89.62 259 VAL A N 1
ATOM 2005 C CA . VAL A 1 259 ? 9.437 1.545 19.282 1.00 89.62 259 VAL A CA 1
ATOM 2006 C C . VAL A 1 259 ? 8.412 0.475 19.674 1.00 89.62 259 VAL A C 1
ATOM 2008 O O . VAL A 1 259 ? 7.587 0.701 20.554 1.00 89.62 259 VAL A O 1
ATOM 2011 N N . ASP A 1 260 ? 8.456 -0.690 19.023 1.00 88.62 260 ASP A N 1
ATOM 2012 C CA . ASP A 1 260 ? 7.596 -1.857 19.255 1.00 88.62 260 ASP A CA 1
ATOM 2013 C C . ASP A 1 260 ? 6.089 -1.548 19.217 1.00 88.62 260 ASP A C 1
ATOM 2015 O O . ASP A 1 260 ? 5.297 -2.168 19.928 1.00 88.62 260 ASP A O 1
ATOM 2019 N N . GLY A 1 261 ? 5.677 -0.535 18.446 1.00 85.94 261 GLY A N 1
ATOM 2020 C CA . GLY A 1 261 ? 4.286 -0.073 18.420 1.00 85.94 261 GLY A CA 1
ATOM 2021 C C . GLY A 1 261 ? 3.777 0.521 19.743 1.00 85.94 261 GLY A C 1
ATOM 2022 O O . GLY A 1 261 ? 2.583 0.792 19.869 1.00 85.94 261 GLY A O 1
ATOM 2023 N N . ASP A 1 262 ? 4.650 0.746 20.727 1.00 89.44 262 ASP A N 1
ATOM 2024 C CA . ASP A 1 262 ? 4.275 1.196 22.064 1.00 89.44 262 ASP A CA 1
ATOM 2025 C C . ASP A 1 262 ? 4.366 2.724 22.185 1.00 89.44 262 ASP A C 1
ATOM 20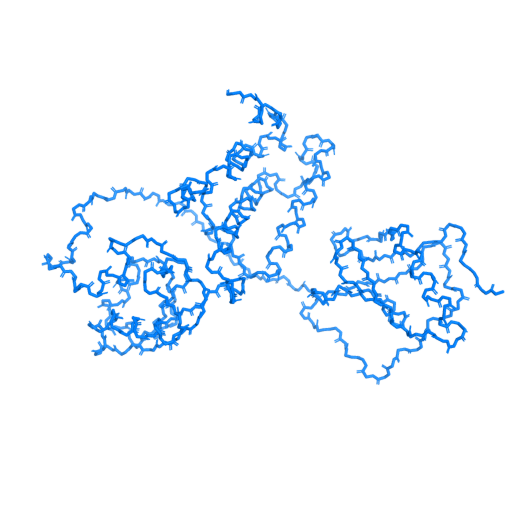27 O O . ASP A 1 262 ? 5.441 3.329 22.221 1.00 89.44 262 ASP A O 1
ATOM 2031 N N . ILE A 1 263 ? 3.204 3.364 22.321 1.00 91.56 263 ILE A N 1
ATOM 2032 C CA . ILE A 1 263 ? 3.076 4.815 22.489 1.00 91.56 263 ILE A CA 1
ATOM 2033 C C . ILE A 1 263 ? 3.837 5.351 23.711 1.00 91.56 263 ILE A C 1
ATOM 2035 O O . ILE A 1 263 ? 4.260 6.510 23.722 1.00 91.56 263 ILE A O 1
ATOM 2039 N N . TYR A 1 264 ? 4.027 4.538 24.752 1.00 91.56 264 TYR A N 1
ATOM 2040 C CA . TYR A 1 264 ? 4.726 4.966 25.960 1.00 91.56 264 TYR A CA 1
ATOM 2041 C C . TYR A 1 264 ? 6.243 5.023 25.768 1.00 91.56 264 TYR A C 1
ATOM 2043 O O . TYR A 1 264 ? 6.905 5.752 26.511 1.00 91.56 264 TYR A O 1
ATOM 2051 N N . LYS A 1 265 ? 6.775 4.356 24.733 1.00 90.62 265 LYS A N 1
ATOM 2052 C CA . LYS A 1 265 ? 8.180 4.461 24.309 1.00 90.62 265 LYS A CA 1
ATOM 2053 C C . LYS A 1 265 ? 8.471 5.726 23.498 1.00 90.62 265 LYS A C 1
ATOM 2055 O O . LYS A 1 265 ? 9.635 6.072 23.311 1.00 90.62 265 LYS A O 1
ATOM 2060 N N . VAL A 1 266 ? 7.442 6.466 23.079 1.00 92.94 266 VAL A N 1
ATOM 2061 C CA . VAL A 1 266 ? 7.608 7.799 22.483 1.00 92.94 266 VAL A CA 1
ATOM 2062 C C . VAL A 1 266 ? 7.913 8.817 23.587 1.00 92.94 266 VAL A C 1
ATOM 2064 O O . VAL A 1 266 ? 7.103 9.022 24.506 1.00 92.94 266 VAL A O 1
ATOM 2067 N N . LYS A 1 267 ? 9.081 9.469 23.485 1.00 92.25 267 LYS A N 1
ATOM 2068 C CA . LYS A 1 267 ? 9.647 10.326 24.544 1.00 92.25 267 LYS A CA 1
ATOM 2069 C C . LYS A 1 267 ? 8.752 11.518 24.860 1.00 92.25 267 LYS A C 1
ATOM 2071 O O . LYS A 1 267 ? 8.447 11.777 26.024 1.00 92.25 267 LYS A O 1
ATOM 2076 N N . HIS A 1 268 ? 8.330 12.261 23.838 1.00 89.62 268 HIS A N 1
ATOM 2077 C CA . HIS A 1 268 ? 7.597 13.506 24.040 1.00 89.62 268 HIS A CA 1
ATOM 2078 C C . HIS A 1 268 ? 6.081 13.296 23.987 1.00 89.62 268 HIS A C 1
ATOM 2080 O O . HIS A 1 268 ? 5.532 12.795 23.008 1.00 89.62 268 HIS A O 1
ATOM 2086 N N . VAL A 1 269 ? 5.372 13.765 25.020 1.00 89.25 269 VAL A N 1
ATOM 2087 C CA . VAL A 1 269 ? 3.908 13.617 25.141 1.00 89.25 269 VAL A CA 1
ATOM 2088 C C . VAL A 1 269 ? 3.159 14.220 23.949 1.00 89.25 269 VAL A C 1
ATOM 2090 O O . VAL A 1 269 ? 2.204 13.623 23.462 1.00 89.25 269 VAL A O 1
ATOM 2093 N N . HIS A 1 270 ? 3.604 15.368 23.433 1.00 86.12 270 HIS A N 1
ATOM 2094 C CA . HIS A 1 270 ? 2.958 16.006 22.284 1.00 86.12 270 HIS A CA 1
ATOM 2095 C C . HIS A 1 270 ? 3.129 15.202 20.978 1.00 86.12 270 HIS A C 1
ATOM 2097 O O . HIS A 1 270 ? 2.265 15.279 20.108 1.00 86.12 270 HIS A O 1
ATOM 2103 N N . GLN A 1 271 ? 4.183 14.382 20.858 1.00 89.44 271 GLN A N 1
ATOM 2104 C CA . GLN A 1 271 ? 4.414 13.503 19.704 1.00 89.44 271 GLN A CA 1
ATOM 2105 C C . GLN A 1 271 ? 3.588 12.212 19.771 1.00 89.44 271 GLN A C 1
ATOM 2107 O O . GLN A 1 271 ? 3.279 11.637 18.731 1.00 89.44 271 GLN A O 1
ATOM 2112 N N . ARG A 1 272 ? 3.160 11.777 20.966 1.00 91.94 272 ARG A N 1
ATOM 2113 C CA . ARG A 1 272 ? 2.333 10.567 21.148 1.00 91.94 272 ARG A CA 1
ATOM 2114 C C . ARG A 1 272 ? 1.040 10.609 20.339 1.00 91.94 272 ARG A C 1
ATOM 2116 O O . ARG A 1 272 ? 0.661 9.616 19.734 1.00 91.94 272 ARG A O 1
ATOM 2123 N N . ARG A 1 273 ? 0.400 11.779 20.249 1.00 87.00 273 ARG A N 1
ATOM 2124 C CA . ARG A 1 273 ? -0.801 11.964 19.417 1.00 87.00 273 ARG A CA 1
ATOM 2125 C C . ARG A 1 273 ? -0.512 11.768 17.925 1.00 87.00 273 ARG A C 1
ATOM 2127 O O . ARG A 1 273 ? -1.358 11.249 17.205 1.00 87.00 273 ARG A O 1
ATOM 2134 N N . THR A 1 274 ? 0.656 12.196 17.455 1.00 87.69 274 THR A N 1
ATOM 2135 C CA . THR A 1 274 ? 1.095 11.963 16.072 1.00 87.69 274 THR A CA 1
ATOM 2136 C C . THR A 1 274 ? 1.413 10.488 15.851 1.00 87.69 274 THR A C 1
ATOM 2138 O O . THR A 1 274 ? 0.997 9.928 14.845 1.00 87.69 274 THR A O 1
ATOM 2141 N N . PHE A 1 275 ? 2.052 9.835 16.822 1.00 91.31 275 PHE A N 1
ATOM 2142 C CA . PHE A 1 275 ? 2.312 8.399 16.784 1.00 91.31 275 PHE A CA 1
ATOM 2143 C C . PHE A 1 275 ? 1.022 7.565 16.695 1.00 91.31 275 PHE A C 1
ATOM 2145 O O . PHE A 1 275 ? 0.939 6.658 15.876 1.00 91.31 275 PHE A O 1
ATOM 2152 N N . GLU A 1 276 ? -0.032 7.918 17.442 1.00 87.31 276 GLU A N 1
ATOM 2153 C CA . GLU A 1 276 ? -1.353 7.282 17.275 1.00 87.31 276 GLU A CA 1
ATOM 2154 C C . GLU A 1 276 ? -1.886 7.420 15.843 1.00 87.31 276 GLU A C 1
ATOM 2156 O O . GLU A 1 276 ? -2.461 6.479 15.303 1.00 87.31 276 GLU A O 1
ATOM 2161 N N . ARG A 1 277 ? -1.691 8.582 15.205 1.00 87.19 277 ARG A N 1
ATOM 2162 C CA . ARG A 1 277 ? -2.108 8.790 13.809 1.00 87.19 277 ARG A CA 1
ATOM 2163 C C . ARG A 1 277 ? -1.302 7.940 12.838 1.00 87.19 277 ARG A C 1
ATOM 2165 O O . ARG A 1 277 ? -1.874 7.447 11.881 1.00 87.19 277 ARG A O 1
ATOM 2172 N N . TYR A 1 278 ? -0.012 7.747 13.089 1.00 92.44 278 TYR A N 1
ATOM 2173 C CA . TYR A 1 278 ? 0.824 6.855 12.290 1.00 92.44 278 TYR A CA 1
ATOM 2174 C C . TYR A 1 278 ? 0.333 5.412 12.329 1.00 92.44 278 TYR A C 1
ATOM 2176 O O . TYR A 1 278 ? 0.212 4.792 11.276 1.00 92.44 278 TYR A O 1
ATOM 2184 N N . LEU A 1 279 ? -0.023 4.909 13.514 1.00 88.12 279 LEU A N 1
ATOM 2185 C CA . LEU A 1 279 ? -0.639 3.588 13.645 1.00 88.12 279 LEU A CA 1
ATOM 2186 C C . LEU A 1 279 ? -1.934 3.492 12.828 1.00 88.12 279 LEU A C 1
ATOM 2188 O O . LEU A 1 279 ? -2.118 2.526 12.094 1.00 88.12 279 LEU A O 1
ATOM 2192 N N . LEU A 1 280 ? -2.787 4.520 12.899 1.00 84.06 280 LEU A N 1
ATOM 2193 C CA . LEU A 1 280 ? -4.022 4.579 12.112 1.00 84.06 280 LEU A CA 1
ATOM 2194 C C . LEU A 1 280 ? -3.752 4.611 10.603 1.00 84.06 280 LEU A C 1
ATOM 2196 O O . LEU A 1 280 ? -4.406 3.887 9.867 1.00 84.06 280 LEU A O 1
ATOM 2200 N N . TYR A 1 281 ? -2.781 5.401 10.138 1.00 88.00 281 TYR A N 1
ATOM 2201 C CA . TYR A 1 281 ? -2.440 5.478 8.716 1.00 88.00 281 TYR A CA 1
ATOM 2202 C C . TYR A 1 281 ? -1.943 4.142 8.168 1.00 88.00 281 TYR A C 1
ATOM 2204 O O . TYR A 1 281 ? -2.348 3.761 7.075 1.00 88.00 281 TYR A O 1
ATOM 2212 N N . LEU A 1 282 ? -1.096 3.428 8.915 1.00 88.56 282 LEU A N 1
ATOM 2213 C CA . LEU A 1 282 ? -0.634 2.099 8.514 1.00 88.56 282 LEU A CA 1
ATOM 2214 C C . LEU A 1 282 ? -1.792 1.103 8.460 1.00 88.56 282 LEU A C 1
ATOM 2216 O O . LEU A 1 282 ? -1.908 0.352 7.498 1.00 88.56 282 LEU A O 1
ATOM 2220 N N . GLU A 1 283 ? -2.660 1.099 9.471 1.00 82.00 283 GLU A N 1
ATOM 2221 C CA . GLU A 1 283 ? -3.787 0.170 9.508 1.00 82.00 283 GLU A CA 1
ATOM 2222 C C . GLU A 1 283 ? -4.802 0.447 8.392 1.00 82.00 283 GLU A C 1
ATOM 2224 O O . GLU A 1 283 ? -5.226 -0.481 7.701 1.00 82.00 283 GLU A O 1
ATOM 2229 N N . ASP A 1 284 ? -5.161 1.717 8.185 1.00 80.12 284 ASP A N 1
ATOM 2230 C CA . ASP A 1 284 ? -6.042 2.134 7.095 1.00 80.12 284 ASP A CA 1
ATOM 2231 C C . ASP A 1 284 ? -5.437 1.758 5.740 1.00 80.12 284 ASP A C 1
ATOM 2233 O O . ASP A 1 284 ? -6.161 1.279 4.867 1.00 80.12 284 ASP A O 1
ATOM 2237 N N . TYR A 1 285 ? -4.120 1.920 5.582 1.00 84.19 285 TYR A N 1
ATOM 2238 C CA . TYR A 1 285 ? -3.409 1.533 4.371 1.00 84.19 285 TYR A CA 1
ATOM 2239 C C . TYR A 1 285 ? -3.525 0.031 4.104 1.00 84.19 285 TYR A C 1
ATOM 2241 O O . TYR A 1 285 ? -4.078 -0.359 3.078 1.00 84.19 285 TYR A O 1
ATOM 2249 N N . TYR A 1 286 ? -3.082 -0.821 5.034 1.00 82.81 286 TYR A N 1
ATOM 2250 C CA . TYR A 1 286 ? -3.139 -2.275 4.849 1.00 82.81 286 TYR A CA 1
ATOM 2251 C C . TYR A 1 286 ? -4.565 -2.769 4.611 1.00 82.81 286 TYR A C 1
ATOM 2253 O O . TYR A 1 286 ? -4.798 -3.627 3.765 1.00 82.81 286 TYR A O 1
ATOM 2261 N N . TYR A 1 287 ? -5.535 -2.183 5.312 1.00 73.50 287 TYR A N 1
ATOM 2262 C CA . TYR A 1 287 ? -6.932 -2.555 5.162 1.00 73.50 287 TYR A CA 1
ATOM 2263 C C . TYR A 1 287 ? -7.521 -2.206 3.790 1.00 73.50 287 TYR A C 1
ATOM 2265 O O . TYR A 1 287 ? -8.342 -2.957 3.264 1.00 73.50 287 TYR A O 1
ATOM 2273 N N . GLN A 1 288 ? -7.172 -1.044 3.236 1.00 73.06 288 GLN A N 1
ATOM 2274 C CA . GLN A 1 288 ? -7.735 -0.580 1.964 1.00 73.06 288 GLN A CA 1
ATOM 2275 C C . GLN A 1 288 ? -7.072 -1.246 0.762 1.00 73.06 288 GLN A C 1
ATOM 2277 O O . GLN A 1 288 ? -7.723 -1.452 -0.264 1.00 73.06 288 GLN A O 1
ATOM 2282 N N . ASN A 1 289 ? -5.788 -1.564 0.901 1.00 70.75 289 ASN A N 1
ATOM 2283 C CA . ASN A 1 289 ? -4.913 -1.700 -0.249 1.00 70.75 289 ASN A CA 1
ATOM 2284 C C . ASN A 1 289 ? -4.432 -3.125 -0.496 1.00 70.75 289 ASN A C 1
ATOM 2286 O O . ASN A 1 289 ? -4.032 -3.406 -1.622 1.00 70.75 289 ASN A O 1
ATOM 2290 N N . ASP A 1 290 ? -4.512 -3.997 0.518 1.00 70.69 290 ASP A N 1
ATOM 2291 C CA . ASP A 1 290 ? -3.939 -5.351 0.480 1.00 70.69 290 ASP A CA 1
ATOM 2292 C C . ASP A 1 290 ? -2.507 -5.331 -0.085 1.00 70.69 290 ASP A C 1
ATOM 2294 O O . ASP A 1 290 ? -2.147 -6.061 -1.003 1.00 70.69 290 ASP A O 1
ATOM 2298 N N . ASP A 1 291 ? -1.728 -4.368 0.409 1.00 75.00 291 ASP A N 1
ATOM 2299 C CA . ASP A 1 291 ? -0.412 -4.017 -0.108 1.00 75.00 291 ASP A CA 1
ATOM 2300 C C . ASP A 1 291 ? 0.642 -4.206 0.981 1.00 75.00 291 ASP A C 1
ATOM 2302 O O . ASP A 1 291 ? 0.433 -3.803 2.128 1.00 75.00 291 ASP A O 1
ATOM 2306 N N . ASP A 1 292 ? 1.789 -4.781 0.629 1.00 79.62 292 ASP A N 1
ATOM 2307 C CA . ASP A 1 292 ? 2.933 -4.831 1.532 1.00 79.62 292 ASP A CA 1
ATOM 2308 C C . ASP A 1 292 ? 3.757 -3.556 1.353 1.00 79.62 292 ASP A C 1
ATOM 2310 O O . ASP A 1 292 ? 4.076 -3.153 0.250 1.00 79.62 292 ASP A O 1
ATOM 2314 N N . LEU A 1 293 ? 4.126 -2.897 2.448 1.00 85.75 293 LEU A N 1
ATOM 2315 C CA . LEU A 1 293 ? 5.020 -1.736 2.397 1.00 85.75 293 LEU A CA 1
ATOM 2316 C C . LEU A 1 293 ? 6.503 -2.138 2.407 1.00 85.75 293 LEU A C 1
ATOM 2318 O O . LEU A 1 293 ? 7.368 -1.269 2.305 1.00 85.75 293 LEU A O 1
ATOM 2322 N N . ALA A 1 294 ? 6.822 -3.425 2.586 1.00 80.00 294 ALA A N 1
ATOM 2323 C CA . ALA A 1 294 ? 8.200 -3.913 2.569 1.00 80.00 294 ALA A CA 1
ATOM 2324 C C . ALA A 1 294 ? 8.863 -3.745 1.191 1.00 80.00 294 ALA A C 1
ATOM 2326 O O . ALA A 1 294 ? 10.049 -3.416 1.126 1.00 80.00 294 ALA A O 1
ATOM 2327 N N . ASP A 1 295 ? 8.097 -3.901 0.109 1.00 75.38 295 ASP A N 1
ATOM 2328 C CA . ASP A 1 295 ? 8.576 -3.757 -1.270 1.00 75.38 295 ASP A CA 1
ATOM 2329 C C . ASP A 1 295 ? 8.587 -2.293 -1.757 1.00 75.38 295 ASP A C 1
ATOM 2331 O O . ASP A 1 295 ? 9.098 -2.015 -2.844 1.00 75.38 295 ASP A O 1
ATOM 2335 N N . SER A 1 296 ? 8.043 -1.353 -0.972 1.00 83.88 296 SER A N 1
ATOM 2336 C CA . SER A 1 296 ? 7.976 0.068 -1.321 1.00 83.88 296 SER A CA 1
ATOM 2337 C C . SER A 1 296 ? 9.372 0.648 -1.556 1.00 83.88 296 SER A C 1
ATOM 2339 O O . SER A 1 296 ? 10.340 0.289 -0.876 1.00 83.88 296 SER A O 1
ATOM 2341 N N . MET A 1 297 ? 9.459 1.608 -2.483 1.00 82.31 297 MET A N 1
ATOM 2342 C CA . MET A 1 297 ? 10.720 2.257 -2.855 1.00 82.31 297 MET A CA 1
ATOM 2343 C C . MET A 1 297 ? 11.328 3.042 -1.694 1.00 82.31 297 MET A C 1
ATOM 2345 O O . MET A 1 297 ? 10.611 3.603 -0.859 1.00 82.31 297 MET A O 1
ATOM 2349 N N . TYR A 1 298 ? 12.651 3.141 -1.677 1.00 83.06 298 TYR A N 1
ATOM 2350 C CA . TYR A 1 298 ? 13.377 4.168 -0.943 1.00 83.06 298 TYR A CA 1
ATOM 2351 C C . TYR A 1 298 ? 13.329 5.507 -1.691 1.00 83.06 298 TYR A C 1
ATOM 2353 O O . TYR A 1 298 ? 13.131 5.564 -2.904 1.00 83.06 298 TYR A O 1
ATOM 2361 N N . GLY A 1 299 ? 13.558 6.610 -0.970 1.00 82.75 299 GLY A N 1
ATOM 2362 C CA . GLY A 1 299 ? 13.526 7.956 -1.556 1.00 82.75 299 GLY A CA 1
ATOM 2363 C C . GLY A 1 299 ? 14.471 8.125 -2.753 1.00 82.75 299 GLY A C 1
ATOM 2364 O O . GLY A 1 299 ? 14.099 8.739 -3.749 1.00 82.75 299 GLY A O 1
ATOM 2365 N N . TRP A 1 300 ? 15.658 7.509 -2.708 1.00 80.88 300 TRP A N 1
ATOM 2366 C CA . TRP A 1 300 ? 16.622 7.571 -3.811 1.00 80.88 300 TRP A CA 1
ATOM 2367 C C . TRP A 1 300 ? 16.148 6.854 -5.083 1.00 80.88 300 TRP A C 1
ATOM 2369 O O . TRP A 1 300 ? 16.404 7.340 -6.184 1.00 80.88 300 TRP A O 1
ATOM 2379 N N . GLU A 1 301 ? 15.416 5.747 -4.945 1.00 82.00 301 GLU A N 1
ATOM 2380 C CA . GLU A 1 301 ? 14.820 5.024 -6.074 1.00 82.00 301 GLU A CA 1
ATOM 2381 C C . GLU A 1 301 ? 13.727 5.876 -6.722 1.00 82.00 301 GLU A C 1
ATOM 2383 O O . GLU A 1 301 ? 13.658 5.968 -7.948 1.00 82.00 301 GLU A O 1
ATOM 2388 N N . LEU A 1 302 ? 12.941 6.592 -5.908 1.00 81.81 302 LEU A N 1
ATOM 2389 C CA . LEU A 1 302 ? 11.952 7.543 -6.410 1.00 81.81 302 LEU A CA 1
ATOM 2390 C C . LEU A 1 302 ? 12.578 8.726 -7.147 1.00 81.81 302 LEU A C 1
ATOM 2392 O O . LEU A 1 302 ? 12.005 9.151 -8.142 1.00 81.81 302 LEU A O 1
ATOM 2396 N N . TYR A 1 303 ? 13.732 9.254 -6.725 1.00 81.31 303 TYR A N 1
ATOM 2397 C CA . TYR A 1 303 ? 14.407 10.315 -7.489 1.00 81.31 303 TYR A CA 1
ATOM 2398 C C . TYR A 1 303 ? 14.872 9.821 -8.860 1.00 81.31 303 TYR A C 1
ATOM 2400 O O . TYR A 1 303 ? 14.758 10.548 -9.845 1.00 81.31 303 TYR A O 1
ATOM 2408 N N . MET A 1 304 ? 15.381 8.588 -8.929 1.00 79.50 304 MET A N 1
ATOM 2409 C CA . MET A 1 304 ? 15.826 7.988 -10.189 1.00 79.50 304 MET A CA 1
ATOM 2410 C C . MET A 1 304 ? 14.646 7.689 -11.117 1.00 79.50 304 MET A C 1
ATOM 2412 O O . MET A 1 304 ? 14.741 7.936 -12.319 1.00 79.50 304 MET A O 1
ATOM 2416 N N . ARG A 1 305 ? 13.528 7.194 -10.567 1.00 76.38 305 ARG A N 1
ATOM 2417 C CA . ARG A 1 305 ? 12.331 6.834 -11.344 1.00 76.38 305 ARG A CA 1
ATOM 2418 C C . ARG A 1 305 ? 11.461 8.047 -11.693 1.00 76.38 305 ARG A C 1
ATOM 2420 O O . ARG A 1 305 ? 10.927 8.115 -12.795 1.00 76.38 305 ARG A O 1
ATOM 2427 N N . TYR A 1 306 ? 11.366 9.033 -10.801 1.00 81.44 306 TYR A N 1
ATOM 2428 C CA . TYR A 1 306 ? 10.543 10.239 -10.946 1.00 81.44 306 TYR A CA 1
ATOM 2429 C C . TYR A 1 306 ? 11.332 11.528 -10.641 1.00 81.44 306 TYR A C 1
ATOM 2431 O O . TYR A 1 306 ? 11.047 12.217 -9.656 1.00 81.44 306 TYR A O 1
ATOM 2439 N N . PRO A 1 307 ? 12.280 11.942 -11.505 1.00 81.31 307 PRO A N 1
ATOM 2440 C CA . PRO A 1 307 ? 13.121 13.116 -11.245 1.00 81.31 307 PRO A CA 1
ATOM 2441 C C . PRO A 1 307 ? 12.332 14.417 -11.026 1.00 81.31 307 PRO A C 1
ATOM 2443 O O . PRO A 1 307 ? 12.754 15.304 -10.284 1.00 81.31 307 PRO A O 1
ATOM 2446 N N . PHE A 1 308 ? 11.147 14.540 -11.629 1.00 83.31 308 PHE A N 1
ATOM 2447 C CA . PHE A 1 308 ? 10.270 15.702 -11.459 1.00 83.31 308 PHE A CA 1
ATOM 2448 C C . PHE A 1 308 ? 9.634 15.796 -10.057 1.00 83.31 308 PHE A C 1
ATOM 2450 O O . PHE A 1 308 ? 9.194 16.874 -9.665 1.00 83.31 308 PHE A O 1
ATOM 2457 N N . MET A 1 309 ? 9.627 14.709 -9.274 1.00 81.19 309 MET A N 1
ATOM 2458 C CA . MET A 1 309 ? 9.074 14.663 -7.910 1.00 81.19 309 MET A CA 1
ATOM 2459 C C . MET A 1 309 ? 10.065 15.124 -6.835 1.00 81.19 309 MET A C 1
ATOM 2461 O O . MET A 1 309 ? 9.719 15.150 -5.653 1.00 81.19 309 MET A O 1
ATOM 2465 N N . THR A 1 310 ? 11.279 15.528 -7.223 1.00 77.44 310 THR A N 1
ATOM 2466 C CA . THR A 1 310 ? 12.367 15.847 -6.286 1.00 77.44 310 THR A CA 1
ATOM 2467 C C . THR A 1 310 ? 11.963 16.878 -5.224 1.00 77.44 310 THR A C 1
ATOM 2469 O O . THR A 1 310 ? 12.278 16.720 -4.046 1.00 77.44 310 THR A O 1
ATOM 2472 N N . GLY A 1 311 ? 11.190 17.902 -5.607 1.00 75.06 311 GLY A N 1
ATOM 2473 C CA . GLY A 1 311 ? 10.697 18.915 -4.667 1.00 75.06 311 GLY A CA 1
ATOM 2474 C C . GLY A 1 311 ? 9.715 18.367 -3.621 1.00 75.06 311 GLY A C 1
ATOM 2475 O O . GLY A 1 311 ? 9.755 18.789 -2.467 1.00 75.06 311 GLY A O 1
ATOM 2476 N N . SER A 1 312 ? 8.874 17.400 -3.997 1.00 70.69 312 SER A N 1
ATOM 2477 C CA . SER A 1 312 ? 7.865 16.800 -3.111 1.00 70.69 312 SER A CA 1
ATOM 2478 C C . SER A 1 312 ? 8.460 15.789 -2.126 1.00 70.69 312 SER A C 1
ATOM 2480 O O . SER A 1 312 ? 7.888 15.556 -1.063 1.00 70.69 312 SER A O 1
ATOM 2482 N N . LEU A 1 313 ? 9.622 15.211 -2.447 1.00 80.81 313 LEU A N 1
ATOM 2483 C CA . LEU A 1 313 ? 10.297 14.208 -1.617 1.00 80.81 313 LEU A CA 1
ATOM 2484 C C . LEU A 1 313 ? 11.234 14.806 -0.568 1.00 80.81 313 LEU A C 1
ATOM 2486 O O . LEU A 1 313 ? 11.526 14.139 0.421 1.00 80.81 313 LEU A O 1
ATOM 2490 N N . GLY A 1 314 ? 11.645 16.068 -0.716 1.00 81.12 314 GLY A N 1
ATOM 2491 C CA . GLY A 1 314 ? 12.646 16.677 0.164 1.00 81.12 314 GLY A CA 1
ATOM 2492 C C . GLY A 1 314 ? 12.294 16.630 1.658 1.00 81.12 314 GLY A C 1
ATOM 2493 O O . GLY A 1 314 ? 13.175 16.448 2.493 1.00 81.12 314 GLY A O 1
ATOM 2494 N N . LEU A 1 315 ? 11.010 16.743 2.021 1.00 81.69 315 LEU A N 1
ATOM 2495 C CA . LEU A 1 315 ? 10.573 16.611 3.419 1.00 81.69 315 LEU A CA 1
ATOM 2496 C C . LEU A 1 315 ? 10.605 15.160 3.909 1.00 81.69 315 LEU A C 1
ATOM 2498 O O . LEU A 1 315 ? 11.019 14.905 5.041 1.00 81.69 315 LEU A O 1
ATOM 2502 N N . ILE A 1 316 ? 10.185 14.218 3.063 1.00 86.44 316 ILE A N 1
ATOM 2503 C CA . ILE A 1 316 ? 10.180 12.784 3.375 1.00 86.44 316 ILE A CA 1
ATOM 2504 C C . ILE A 1 316 ? 11.615 12.290 3.553 1.00 86.44 316 ILE A C 1
ATOM 2506 O O . ILE A 1 316 ? 11.892 11.565 4.499 1.00 86.44 316 ILE A O 1
ATOM 2510 N N . ASP A 1 317 ? 12.538 12.743 2.714 1.00 84.94 317 ASP A N 1
ATOM 2511 C CA . ASP A 1 317 ? 13.943 12.337 2.744 1.00 84.94 317 ASP A CA 1
ATOM 2512 C C . ASP A 1 317 ? 14.684 12.886 3.974 1.00 84.94 317 ASP A C 1
ATOM 2514 O O . ASP A 1 317 ? 15.458 12.189 4.627 1.00 84.94 317 ASP A O 1
ATOM 2518 N N . LYS A 1 318 ? 14.375 14.126 4.373 1.00 85.94 318 LYS A N 1
ATOM 2519 C CA . LYS A 1 318 ? 14.942 14.736 5.585 1.00 85.94 318 LYS A CA 1
ATOM 2520 C C . LYS A 1 318 ? 14.420 14.093 6.869 1.00 85.94 318 LYS A C 1
ATOM 2522 O O . LYS A 1 318 ? 15.185 13.842 7.804 1.00 85.94 318 LYS A O 1
ATOM 2527 N N . THR A 1 319 ? 13.110 13.856 6.940 1.00 86.25 319 THR A N 1
ATOM 2528 C CA . THR A 1 319 ? 12.444 13.475 8.198 1.00 86.25 319 THR A CA 1
ATOM 2529 C C . THR A 1 319 ? 12.164 11.982 8.332 1.00 86.25 319 THR A C 1
ATOM 2531 O O . THR A 1 319 ? 12.226 11.472 9.446 1.00 86.25 319 THR A O 1
ATOM 2534 N N . GLY A 1 320 ? 11.905 11.267 7.237 1.00 89.94 320 GLY A N 1
ATOM 2535 C CA . GLY A 1 320 ? 11.533 9.849 7.223 1.00 89.94 320 GLY A CA 1
ATOM 2536 C C . GLY A 1 320 ? 12.602 8.937 7.831 1.00 89.94 320 GLY A C 1
ATOM 2537 O O . GLY A 1 320 ? 12.331 8.325 8.865 1.00 89.94 320 GLY A O 1
ATOM 2538 N N . PRO A 1 321 ? 13.839 8.908 7.297 1.00 90.38 321 PRO A N 1
ATOM 2539 C CA . PRO A 1 321 ? 14.930 8.095 7.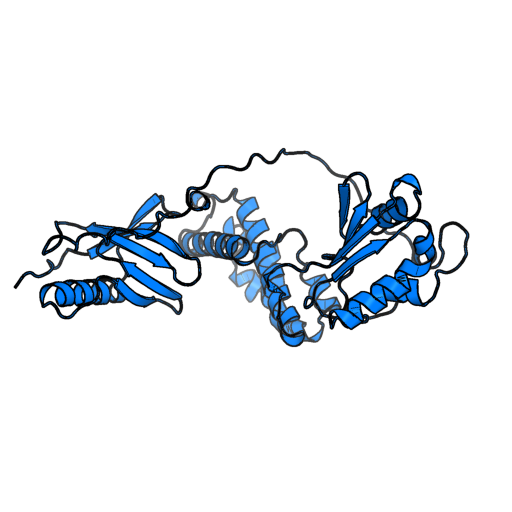847 1.00 90.38 321 PRO A CA 1
ATOM 2540 C C . PRO A 1 321 ? 15.272 8.421 9.310 1.00 90.38 321 PRO A C 1
ATOM 2542 O O . PRO A 1 321 ? 15.777 7.577 10.050 1.00 90.38 321 PRO A O 1
ATOM 2545 N N . ASN A 1 322 ? 14.997 9.654 9.748 1.00 91.94 322 ASN A N 1
ATOM 2546 C CA . ASN A 1 322 ? 15.289 10.128 11.101 1.00 91.94 322 ASN A CA 1
ATOM 2547 C C . ASN A 1 322 ? 14.090 10.033 12.055 1.00 91.94 322 ASN A C 1
ATOM 2549 O O . ASN A 1 322 ? 14.227 10.349 13.240 1.00 91.94 322 ASN A O 1
ATOM 2553 N N . LEU A 1 323 ? 12.929 9.574 11.582 1.00 91.81 323 LEU A N 1
ATOM 2554 C CA . LEU A 1 323 ? 11.693 9.571 12.359 1.00 91.81 323 LEU A CA 1
ATOM 2555 C C . LEU A 1 323 ? 11.830 8.752 13.648 1.00 91.81 323 LEU A C 1
ATOM 2557 O O . LEU A 1 323 ? 11.337 9.165 14.695 1.00 91.81 323 LEU A O 1
ATOM 2561 N N . THR A 1 324 ? 12.581 7.649 13.611 1.00 91.56 324 THR A N 1
ATOM 2562 C CA . THR A 1 324 ? 12.911 6.848 14.800 1.00 91.56 324 THR A CA 1
ATOM 2563 C C . THR A 1 324 ? 13.616 7.673 15.878 1.00 91.56 324 THR A C 1
ATOM 2565 O O . THR A 1 324 ? 13.208 7.644 17.041 1.00 91.56 324 THR A O 1
ATOM 2568 N N . LYS A 1 325 ? 14.640 8.452 15.499 1.00 92.06 325 LYS A N 1
ATOM 2569 C CA . LYS A 1 325 ? 15.385 9.322 16.426 1.00 92.06 325 LYS A CA 1
ATOM 2570 C C . LYS A 1 325 ? 14.470 10.391 17.016 1.00 92.06 325 LYS A C 1
ATOM 2572 O O . LYS A 1 325 ? 14.525 10.658 18.213 1.00 92.06 325 LYS A O 1
ATOM 2577 N N . VAL A 1 326 ? 13.585 10.959 16.194 1.00 91.75 326 VAL A N 1
ATOM 2578 C CA . VAL A 1 326 ? 12.590 11.949 16.634 1.00 91.75 326 VAL A CA 1
ATOM 2579 C C . VAL A 1 326 ? 11.624 11.349 17.659 1.00 91.75 326 VAL A C 1
ATOM 2581 O O . VAL A 1 326 ? 11.395 11.961 18.699 1.00 91.75 326 VAL A O 1
ATOM 2584 N N . LEU A 1 327 ? 11.093 10.145 17.421 1.00 91.69 327 LEU A N 1
ATOM 2585 C CA . LEU A 1 327 ? 10.150 9.483 18.338 1.00 91.69 327 LEU A CA 1
ATOM 2586 C C . LEU A 1 327 ? 10.799 9.085 19.672 1.00 91.69 327 LEU A C 1
ATOM 2588 O O . LEU A 1 327 ? 10.176 9.208 20.731 1.00 91.69 327 LEU A O 1
ATOM 2592 N N . ARG A 1 328 ? 12.068 8.666 19.640 1.00 90.75 328 ARG A N 1
ATOM 2593 C CA . ARG A 1 328 ? 12.889 8.438 20.842 1.00 90.75 328 ARG A CA 1
ATOM 2594 C C . ARG A 1 328 ? 13.362 9.741 21.492 1.00 90.75 328 ARG A C 1
ATOM 2596 O O . ARG A 1 328 ? 13.938 9.710 22.576 1.00 90.75 328 ARG A O 1
ATOM 2603 N N . GLY A 1 329 ? 13.101 10.882 20.847 1.00 89.25 329 GLY A N 1
ATOM 2604 C CA . GLY A 1 329 ? 13.541 12.225 21.218 1.00 89.25 329 GLY A CA 1
ATOM 2605 C C . GLY A 1 329 ? 15.053 12.346 21.393 1.00 89.25 329 GLY A C 1
ATOM 2606 O O . GLY A 1 329 ? 15.529 13.044 22.293 1.00 89.25 329 GLY A O 1
ATOM 2607 N N . GLU A 1 330 ? 15.784 11.614 20.559 1.00 91.38 330 GLU A N 1
ATOM 2608 C CA . GLU A 1 330 ? 17.228 11.714 20.342 1.00 91.38 330 GLU A CA 1
ATOM 2609 C C . GLU A 1 330 ? 17.569 12.890 19.415 1.00 91.38 330 GLU A C 1
ATOM 2611 O O . GLU A 1 330 ? 18.704 13.351 19.416 1.00 91.38 330 GLU A O 1
ATOM 2616 N N . ALA A 1 331 ? 16.588 13.384 18.653 1.00 90.00 331 ALA A N 1
ATOM 2617 C CA . ALA A 1 331 ? 16.724 14.533 17.767 1.00 90.00 331 ALA A CA 1
ATOM 2618 C C . ALA A 1 331 ? 15.420 15.345 17.696 1.00 90.00 331 ALA A C 1
ATOM 2620 O O . ALA A 1 331 ? 14.327 14.795 17.874 1.00 90.00 331 ALA A O 1
ATOM 2621 N N . ASP A 1 332 ? 15.532 16.648 17.427 1.00 86.50 332 ASP A N 1
ATOM 2622 C CA . ASP A 1 332 ? 14.379 17.516 17.174 1.00 86.50 332 ASP A CA 1
ATOM 2623 C C . ASP A 1 332 ? 13.982 17.431 15.693 1.00 86.50 332 ASP A C 1
ATOM 2625 O O . ASP A 1 332 ? 14.820 17.497 14.798 1.00 86.50 332 ASP A O 1
ATOM 2629 N N . VAL A 1 333 ? 12.684 17.317 15.409 1.00 85.69 333 VAL A N 1
ATOM 2630 C CA . VAL A 1 333 ? 12.184 17.338 14.027 1.00 85.69 333 VAL A CA 1
ATOM 2631 C C . VAL A 1 333 ? 12.520 18.655 13.323 1.00 85.69 333 VAL A C 1
ATOM 2633 O O . VAL A 1 333 ? 12.775 18.663 12.121 1.00 85.69 333 VAL A O 1
ATOM 2636 N N . LEU A 1 334 ? 12.556 19.767 14.065 1.00 86.81 334 LEU A N 1
ATOM 2637 C CA . LEU A 1 334 ? 12.884 21.083 13.522 1.00 86.81 334 LEU A CA 1
ATOM 2638 C C . LEU A 1 334 ? 14.345 21.166 13.072 1.00 86.81 334 LEU A C 1
ATOM 2640 O O . LEU A 1 334 ? 14.635 21.880 12.114 1.00 86.81 334 LEU A O 1
ATOM 2644 N N . GLU A 1 335 ? 15.241 20.404 13.703 1.00 86.31 335 GLU A N 1
ATOM 2645 C CA . GLU A 1 335 ? 16.642 20.305 13.289 1.00 86.31 335 GLU A CA 1
ATOM 2646 C C . GLU A 1 335 ? 16.754 19.693 11.891 1.00 86.31 335 GLU A C 1
ATOM 2648 O O . GLU A 1 335 ? 17.492 20.204 11.066 1.00 86.31 335 GLU A O 1
ATOM 2653 N N . PHE A 1 336 ? 15.949 18.685 11.556 1.00 85.19 336 PHE A N 1
ATOM 2654 C CA . PHE A 1 336 ? 15.959 18.117 10.201 1.00 85.19 336 PHE A CA 1
ATOM 2655 C C . PHE A 1 336 ? 15.239 18.990 9.171 1.00 85.19 336 PHE A C 1
ATOM 2657 O O . PHE A 1 336 ? 15.569 18.967 7.986 1.00 85.19 336 PHE A O 1
ATOM 2664 N N . LEU A 1 337 ? 14.224 19.745 9.597 1.00 80.81 337 LEU A N 1
ATOM 2665 C CA . LEU A 1 337 ? 13.454 20.606 8.699 1.00 80.81 337 LEU A CA 1
ATOM 2666 C C . LEU A 1 337 ? 14.208 21.893 8.340 1.00 80.81 337 LEU A C 1
ATOM 2668 O O . LEU A 1 337 ? 14.136 22.336 7.191 1.00 80.81 337 LEU A O 1
ATOM 2672 N N . PHE A 1 338 ? 14.928 22.473 9.304 1.00 82.75 338 PHE A N 1
ATOM 2673 C CA . PHE A 1 338 ? 15.535 23.803 9.196 1.00 82.75 338 PHE A CA 1
ATOM 2674 C C . PHE A 1 338 ? 17.045 23.835 9.461 1.00 82.75 338 PHE A C 1
ATOM 2676 O O . PHE A 1 338 ? 17.689 24.819 9.099 1.00 82.75 338 PHE A O 1
ATOM 2683 N N . GLY A 1 339 ? 17.614 22.799 10.079 1.00 68.12 339 GLY A N 1
ATOM 2684 C CA . GLY A 1 339 ? 19.060 22.612 10.165 1.00 68.12 339 GLY A CA 1
ATOM 2685 C C . GLY A 1 339 ? 19.579 22.156 8.807 1.00 68.12 339 GLY A C 1
ATOM 2686 O O . GLY A 1 339 ? 19.100 21.166 8.251 1.00 68.12 339 GLY A O 1
ATOM 2687 N N . GLY A 1 340 ? 20.461 22.968 8.228 1.00 55.72 340 GLY A N 1
ATOM 2688 C CA . GLY A 1 340 ? 21.043 22.757 6.901 1.00 55.72 340 GLY A CA 1
ATOM 2689 C C . GLY A 1 340 ? 22.006 21.588 6.851 1.00 55.72 340 GLY A C 1
ATOM 2690 O O . GLY A 1 340 ? 22.792 21.449 7.815 1.00 55.72 340 GLY A O 1
#